Protein AF-A0A482V3V3-F1 (afdb_monomer_lite)

Radius of gyration: 24.08 Å; chains: 1; bounding box: 57×82×60 Å

Structure (mmCIF, N/CA/C/O backbone):
data_AF-A0A482V3V3-F1
#
_entry.id   AF-A0A482V3V3-F1
#
loop_
_atom_site.group_PDB
_atom_site.id
_atom_site.type_symbol
_atom_site.label_atom_id
_atom_site.label_alt_id
_atom_site.label_comp_id
_atom_site.label_asym_id
_atom_site.label_entity_id
_atom_site.label_seq_id
_atom_site.pdbx_PDB_ins_code
_atom_site.Cartn_x
_atom_site.Cartn_y
_atom_site.Cartn_z
_atom_site.occupancy
_atom_site.B_iso_or_equiv
_atom_site.auth_seq_id
_atom_site.auth_comp_id
_atom_site.auth_asym_id
_atom_site.auth_atom_id
_atom_site.pdbx_PDB_model_num
ATOM 1 N N . MET A 1 1 ? -13.419 -0.285 25.423 1.00 59.06 1 MET A N 1
ATOM 2 C CA . MET A 1 1 ? -11.981 -0.085 25.703 1.00 59.06 1 MET A CA 1
ATOM 3 C C . MET A 1 1 ? -11.821 0.701 26.992 1.00 59.06 1 MET A C 1
ATOM 5 O O . MET A 1 1 ? -12.698 1.507 27.290 1.00 59.06 1 MET A O 1
ATOM 9 N N . ARG A 1 2 ? -10.754 0.462 27.762 1.00 61.78 2 ARG A N 1
ATOM 10 C CA . ARG A 1 2 ? -10.435 1.245 28.965 1.00 61.78 2 ARG A CA 1
ATOM 11 C C . ARG A 1 2 ? -9.253 2.162 28.656 1.00 61.78 2 ARG A C 1
ATOM 13 O O . ARG A 1 2 ? -8.211 1.699 28.202 1.00 61.78 2 ARG A O 1
ATOM 20 N N . ALA A 1 3 ? -9.436 3.459 28.877 1.00 71.06 3 ALA A N 1
ATOM 21 C CA . ALA A 1 3 ? -8.360 4.437 28.812 1.00 71.06 3 ALA A CA 1
ATOM 22 C C . ALA A 1 3 ? -7.855 4.710 30.230 1.00 71.06 3 ALA A C 1
ATOM 24 O O . ALA A 1 3 ? -8.637 5.065 31.114 1.00 71.06 3 ALA A O 1
ATOM 25 N N . HIS A 1 4 ? -6.545 4.596 30.437 1.00 71.56 4 HIS A N 1
ATOM 26 C CA . HIS A 1 4 ? -5.891 5.078 31.649 1.00 71.56 4 HIS A CA 1
ATOM 27 C C . HIS A 1 4 ? -5.413 6.502 31.387 1.00 71.56 4 HIS A C 1
ATOM 29 O O . HIS A 1 4 ? -4.378 6.733 30.757 1.00 71.56 4 HIS A O 1
ATOM 35 N N . CYS A 1 5 ? -6.195 7.483 31.828 1.00 72.88 5 CYS A N 1
ATOM 36 C CA . CYS A 1 5 ? -5.807 8.885 31.731 1.00 72.88 5 CYS A CA 1
ATOM 37 C C . CYS A 1 5 ? -5.079 9.301 33.008 1.00 72.88 5 CYS A C 1
ATOM 39 O O . CYS A 1 5 ? -5.657 9.277 34.094 1.00 72.88 5 CYS A O 1
ATOM 41 N N . GLN A 1 6 ? -3.818 9.719 32.877 1.00 57.38 6 GLN A N 1
ATOM 42 C CA . GLN A 1 6 ? -3.130 10.370 33.990 1.00 57.38 6 GLN A CA 1
ATOM 43 C C . GLN A 1 6 ? -3.844 11.682 34.332 1.00 57.38 6 GLN A C 1
ATOM 45 O O . GLN A 1 6 ? -4.362 12.377 33.447 1.00 57.38 6 GLN A O 1
ATOM 50 N N . SER A 1 7 ? -3.874 12.023 35.622 1.00 49.62 7 SER A N 1
ATOM 51 C CA . SER A 1 7 ? -4.394 13.308 36.077 1.00 49.62 7 SER A CA 1
ATOM 52 C C . SER A 1 7 ? -3.683 14.450 35.334 1.00 49.62 7 SER A C 1
ATOM 54 O O . SER A 1 7 ? -2.482 14.362 35.050 1.00 49.62 7 SER A O 1
ATOM 56 N N . PRO A 1 8 ? -4.414 15.504 34.935 1.00 50.50 8 PRO A N 1
ATOM 57 C CA . PRO A 1 8 ? -3.837 16.576 34.142 1.00 50.50 8 PRO A CA 1
ATOM 58 C C . PRO A 1 8 ? -2.696 17.230 34.921 1.00 50.50 8 PRO A C 1
ATOM 60 O O . PRO A 1 8 ? -2.870 17.652 36.063 1.00 50.50 8 PRO A O 1
ATOM 63 N N . ARG A 1 9 ? -1.522 17.341 34.293 1.00 47.56 9 ARG A N 1
ATOM 64 C CA . ARG A 1 9 ? -0.454 18.203 34.803 1.00 47.56 9 ARG A CA 1
ATOM 65 C C . ARG A 1 9 ? -0.765 19.626 34.368 1.00 47.56 9 ARG A C 1
ATOM 67 O O . ARG A 1 9 ? -0.757 19.922 33.176 1.00 47.56 9 ARG A O 1
ATOM 74 N N . VAL A 1 10 ? -1.041 20.497 35.331 1.00 44.53 10 VAL A N 1
ATOM 75 C CA . VAL A 1 10 ? -1.227 21.926 35.075 1.00 44.53 10 VAL A CA 1
ATOM 76 C C . VAL A 1 10 ? 0.124 22.508 34.659 1.00 44.53 10 VAL A C 1
ATOM 78 O O . VAL A 1 10 ? 1.061 22.555 35.454 1.00 44.53 10 VAL A O 1
ATOM 81 N N . ARG A 1 11 ? 0.243 22.933 33.399 1.00 47.06 11 ARG A N 1
ATOM 82 C CA . ARG A 1 11 ? 1.352 23.777 32.939 1.00 47.06 11 ARG A CA 1
ATOM 83 C C . ARG A 1 11 ? 0.823 25.193 32.780 1.00 47.06 11 ARG A C 1
ATOM 85 O O . ARG A 1 11 ? 0.047 25.464 31.871 1.00 47.06 11 ARG A O 1
ATOM 92 N N . ILE A 1 12 ? 1.245 26.081 33.674 1.00 47.03 12 ILE A N 1
ATOM 93 C CA . ILE A 1 12 ? 1.004 27.517 33.539 1.00 47.03 12 ILE A CA 1
ATOM 94 C C . ILE A 1 12 ? 2.063 28.045 32.573 1.00 47.03 12 ILE A C 1
ATOM 96 O O . ILE A 1 12 ? 3.253 28.030 32.885 1.00 47.03 12 ILE A O 1
ATOM 100 N N . VAL A 1 13 ? 1.642 28.473 31.384 1.00 50.06 13 VAL A N 1
ATOM 101 C CA . VAL A 1 13 ? 2.520 29.163 30.435 1.00 50.06 13 VAL A CA 1
ATOM 102 C C . VAL A 1 13 ? 2.243 30.654 30.561 1.00 50.06 13 VAL A C 1
ATOM 104 O O . VAL A 1 13 ? 1.189 31.132 30.158 1.00 50.06 13 VAL A O 1
ATOM 107 N N . LEU A 1 14 ? 3.188 31.388 31.146 1.00 45.09 14 LEU A N 1
ATOM 108 C CA . LEU A 1 14 ? 3.144 32.846 31.198 1.00 45.09 14 LEU A CA 1
ATOM 109 C C . LEU A 1 14 ? 3.769 33.395 29.913 1.00 45.09 14 LEU A C 1
ATOM 111 O O . LEU A 1 14 ? 4.990 33.489 29.793 1.00 45.09 14 LEU A O 1
ATOM 115 N N . THR A 1 15 ? 2.949 33.743 28.926 1.00 49.41 15 THR A N 1
ATOM 116 C CA . THR A 1 15 ? 3.425 34.466 27.741 1.00 49.41 15 THR A CA 1
ATOM 117 C C . THR A 1 15 ? 3.510 35.955 28.043 1.00 49.41 15 THR A C 1
ATOM 119 O O . THR A 1 15 ? 2.498 36.621 28.250 1.00 49.41 15 THR A O 1
ATOM 122 N N . ARG A 1 16 ? 4.731 36.495 28.052 1.00 45.59 16 ARG A N 1
ATOM 123 C CA . ARG A 1 16 ? 4.976 37.935 28.176 1.00 45.59 16 ARG A CA 1
ATOM 124 C C . ARG A 1 16 ? 4.659 38.600 26.833 1.00 45.59 16 ARG A C 1
ATOM 126 O O . ARG A 1 16 ? 5.408 38.425 25.874 1.00 45.59 16 ARG A O 1
ATOM 133 N N . MET A 1 17 ? 3.558 39.348 26.750 1.00 46.31 17 MET A N 1
ATOM 134 C CA . MET A 1 17 ? 3.283 40.204 25.593 1.00 46.31 17 MET A CA 1
ATOM 135 C C . MET A 1 17 ? 4.379 41.273 25.497 1.00 46.31 17 MET A C 1
ATOM 137 O O . MET A 1 17 ? 4.560 42.080 26.408 1.00 46.31 17 MET A O 1
ATOM 141 N N . ARG A 1 18 ? 5.149 41.257 24.404 1.00 44.03 18 ARG A N 1
ATOM 142 C CA . ARG A 1 18 ? 6.083 42.336 24.060 1.00 44.03 18 ARG A CA 1
ATOM 143 C C . ARG A 1 18 ? 5.266 43.506 23.514 1.00 44.03 18 ARG A C 1
ATOM 145 O O . ARG A 1 18 ? 4.907 43.517 22.343 1.00 44.03 18 ARG A O 1
ATOM 152 N N . THR A 1 19 ? 4.976 44.478 24.367 1.00 44.41 19 THR A N 1
ATOM 153 C CA . THR A 1 19 ? 4.413 45.771 23.972 1.00 44.41 19 THR A CA 1
ATOM 154 C C . THR A 1 19 ? 5.524 46.655 23.411 1.00 44.41 19 THR A C 1
ATOM 156 O O . THR A 1 19 ? 6.450 47.018 24.138 1.00 44.41 19 THR A O 1
ATOM 159 N N . TRP A 1 20 ? 5.433 47.009 22.130 1.00 44.09 20 TRP A N 1
ATOM 160 C CA . TRP A 1 20 ? 6.127 48.171 21.585 1.00 44.09 20 TRP A CA 1
ATOM 161 C C . TRP A 1 20 ? 5.189 49.380 21.676 1.00 44.09 20 TRP A C 1
ATOM 163 O O . TRP A 1 20 ? 4.169 49.430 21.002 1.00 44.09 20 TRP A O 1
ATOM 173 N N . THR A 1 21 ? 5.617 50.341 22.497 1.00 46.47 21 THR A N 1
ATOM 174 C CA . THR A 1 21 ? 5.412 51.796 22.388 1.00 46.47 21 THR A CA 1
ATOM 175 C C . THR A 1 21 ? 4.016 52.441 22.524 1.00 46.47 21 THR A C 1
ATOM 177 O O . THR A 1 21 ? 3.169 52.339 21.649 1.00 46.47 21 THR A O 1
ATOM 180 N N . TRP A 1 22 ? 3.959 53.291 23.565 1.00 43.31 22 TRP A N 1
ATOM 181 C CA . TRP A 1 22 ? 3.226 54.556 23.750 1.00 43.31 22 TRP A CA 1
ATOM 182 C C . TRP A 1 22 ? 1.792 54.557 24.329 1.00 43.31 22 TRP A C 1
ATOM 184 O O . TRP A 1 22 ? 0.852 54.028 23.758 1.00 43.31 22 TRP A O 1
ATOM 194 N N . PHE A 1 23 ? 1.692 55.300 25.445 1.00 40.28 23 PHE A N 1
ATOM 195 C CA . PHE A 1 23 ? 0.530 55.904 26.116 1.00 40.28 23 PHE A CA 1
ATOM 196 C C . PHE A 1 23 ? -0.475 55.019 26.889 1.00 40.28 23 PHE A C 1
ATOM 198 O O . PHE A 1 23 ? -1.301 54.319 26.328 1.00 40.28 23 PHE A O 1
ATOM 205 N N . LEU A 1 24 ? -0.380 55.150 28.224 1.00 47.50 24 LEU A N 1
ATOM 206 C CA . LEU A 1 24 ? -1.446 55.353 29.222 1.00 47.50 24 LEU A CA 1
ATOM 207 C C . LEU A 1 24 ? -2.815 54.665 29.024 1.00 47.50 24 LEU A C 1
ATOM 209 O O . LEU A 1 24 ? -3.540 54.945 28.081 1.00 47.50 24 LEU A O 1
ATOM 213 N N . TYR A 1 25 ? -3.204 53.926 30.074 1.00 47.03 25 TYR A N 1
ATOM 214 C CA . TYR A 1 25 ? -4.500 53.277 30.326 1.00 47.03 25 TYR A CA 1
ATOM 215 C C . TYR A 1 25 ? -4.836 52.064 29.449 1.00 47.03 25 TYR A C 1
ATOM 217 O O . TYR A 1 25 ? -5.388 52.211 28.372 1.00 47.03 25 TYR A O 1
ATOM 225 N N . LEU A 1 26 ? -4.613 50.852 29.976 1.00 40.62 26 LEU A N 1
ATOM 226 C CA . LEU A 1 26 ? -5.642 49.804 30.100 1.00 40.62 26 LEU A CA 1
ATOM 227 C C . LEU A 1 26 ? -5.051 48.537 30.743 1.00 40.62 26 LEU A C 1
ATOM 229 O O . LEU A 1 26 ? -3.884 48.208 30.556 1.00 40.62 26 LEU A O 1
ATOM 233 N N . CYS A 1 27 ? -5.892 47.834 31.500 1.00 40.78 27 CYS A N 1
ATOM 234 C CA . CYS A 1 27 ? -5.649 46.549 32.150 1.00 40.78 27 CYS A CA 1
ATOM 235 C C . CYS A 1 27 ? -4.742 45.599 31.347 1.00 40.78 27 CYS A C 1
ATOM 237 O O . CYS A 1 27 ? -5.117 45.121 30.277 1.00 40.78 27 CYS A O 1
ATOM 239 N N . GLY A 1 28 ? -3.582 45.251 31.910 1.00 46.59 28 GLY A N 1
ATOM 240 C CA . GLY A 1 28 ? -2.790 44.123 31.433 1.00 46.59 28 GLY A CA 1
ATOM 241 C C . GLY A 1 28 ? -3.538 42.818 31.701 1.00 46.59 28 GLY A C 1
ATOM 242 O O . GLY A 1 28 ? -3.431 42.255 32.787 1.00 46.59 28 GLY A O 1
ATOM 243 N N . PHE A 1 29 ? -4.308 42.338 30.725 1.00 48.88 29 PHE A N 1
ATOM 244 C CA . PHE A 1 29 ? -4.890 41.000 30.768 1.00 48.88 29 PHE A CA 1
ATOM 245 C C . PHE A 1 29 ? -3.765 39.965 30.660 1.00 48.88 29 PHE A C 1
ATOM 247 O O . PHE A 1 29 ? -3.243 39.688 29.579 1.00 48.88 29 PHE A O 1
ATOM 254 N N . LEU A 1 30 ? -3.385 39.373 31.794 1.00 51.19 30 LEU A N 1
ATOM 255 C CA . LEU A 1 30 ? -2.651 38.113 31.808 1.00 51.19 30 LEU A CA 1
ATOM 256 C C . LEU A 1 30 ? -3.593 37.020 31.288 1.00 51.19 30 LEU A C 1
ATOM 258 O O . LEU A 1 30 ? -4.438 36.508 32.019 1.00 51.19 30 LEU A O 1
ATOM 262 N N . ALA A 1 31 ? -3.458 36.659 30.014 1.00 51.69 31 ALA A N 1
ATOM 263 C CA . ALA A 1 31 ? -4.107 35.470 29.484 1.00 51.69 31 ALA A CA 1
ATOM 264 C C . ALA A 1 31 ? -3.385 34.230 30.037 1.00 51.69 31 ALA A C 1
ATOM 266 O O . ALA A 1 31 ? -2.334 33.825 29.540 1.00 51.69 31 ALA A O 1
ATOM 267 N N . VAL A 1 32 ? -3.933 33.638 31.099 1.00 50.47 32 VAL A N 1
ATOM 268 C CA . VAL A 1 32 ? -3.503 32.323 31.584 1.00 50.47 32 VAL A CA 1
ATOM 269 C C . VAL A 1 32 ? -4.183 31.265 30.720 1.00 50.47 32 VAL A C 1
ATOM 271 O O . VAL A 1 32 ? -5.311 30.856 30.982 1.00 50.47 32 VAL A O 1
ATOM 274 N N . CYS A 1 33 ? -3.501 30.805 29.673 1.00 48.47 33 CYS A N 1
ATOM 275 C CA . CYS A 1 33 ? -3.938 29.624 28.935 1.00 48.47 33 CYS A CA 1
ATOM 276 C C . CYS A 1 33 ? -3.570 28.370 29.736 1.00 48.47 33 CYS A C 1
ATOM 278 O O . CYS A 1 33 ? -2.422 27.920 29.719 1.00 48.47 33 CYS A O 1
ATOM 280 N N . VAL A 1 34 ? -4.544 27.790 30.439 1.00 47.03 34 VAL A N 1
ATOM 281 C CA . VAL A 1 34 ? -4.393 26.460 31.039 1.00 47.03 34 VAL A CA 1
ATOM 282 C C . VAL A 1 34 ? -4.622 25.418 29.948 1.00 47.03 34 VAL A C 1
ATOM 284 O O . VAL A 1 34 ? -5.756 25.101 29.595 1.00 47.03 34 VAL A O 1
ATOM 287 N N . VAL A 1 35 ? -3.540 24.877 29.387 1.00 50.09 35 VAL A N 1
ATOM 288 C CA . VAL A 1 35 ? -3.631 23.754 28.445 1.00 50.09 35 VAL A CA 1
ATOM 289 C C . VAL A 1 35 ? -3.776 22.463 29.249 1.00 50.09 35 VAL A C 1
ATOM 291 O O . VAL A 1 35 ? -2.800 21.916 29.764 1.00 50.09 35 VAL A O 1
ATOM 294 N N . PHE A 1 36 ? -5.004 21.962 29.363 1.00 43.81 36 PHE A N 1
ATOM 295 C CA . PHE A 1 36 ? -5.273 20.641 29.925 1.00 43.81 36 PHE A CA 1
ATOM 296 C C . PHE A 1 36 ? -4.945 19.556 28.891 1.00 43.81 36 PHE A C 1
ATOM 298 O O . PHE A 1 36 ? -5.827 19.096 28.174 1.00 43.81 36 PHE A O 1
ATOM 305 N N . SER A 1 37 ? -3.691 19.098 28.809 1.00 54.94 37 SER A N 1
ATOM 306 C CA . SER A 1 37 ? -3.398 17.855 28.078 1.00 54.94 37 SER A CA 1
ATOM 307 C C . SER A 1 37 ? -3.478 16.670 29.045 1.00 54.94 37 SER A C 1
ATOM 309 O O . SER A 1 37 ? -2.488 16.316 29.695 1.00 54.94 37 SER A O 1
ATOM 311 N N . LYS A 1 38 ? -4.653 16.044 29.180 1.00 61.22 38 LYS A N 1
ATOM 312 C CA . LYS A 1 38 ? -4.711 14.697 29.765 1.00 61.22 38 LYS A CA 1
ATOM 313 C C . LYS A 1 38 ? -4.050 13.748 28.768 1.00 61.22 38 LYS A C 1
ATOM 315 O O . LYS A 1 38 ? -4.570 13.545 27.677 1.00 61.22 38 LYS A O 1
ATOM 320 N N . LYS A 1 39 ? -2.896 13.184 29.131 1.00 67.06 39 LYS A N 1
ATOM 321 C CA . LYS A 1 39 ? -2.317 12.073 28.374 1.00 67.06 39 LYS A CA 1
ATOM 322 C C . LYS A 1 39 ? -3.081 10.812 28.751 1.00 67.06 39 LYS A C 1
ATOM 324 O O . LYS A 1 39 ? -2.897 10.274 29.844 1.00 67.06 39 LYS A O 1
ATOM 329 N N . CYS A 1 40 ? -3.975 10.396 27.868 1.00 72.44 40 CYS A N 1
ATOM 330 C CA . CYS A 1 40 ? -4.637 9.107 27.958 1.00 72.44 40 CYS A CA 1
ATOM 331 C C . CYS A 1 40 ? -3.784 8.073 27.230 1.00 72.44 40 CYS A C 1
ATOM 333 O O . CYS A 1 40 ? -3.335 8.320 26.113 1.00 72.44 40 CYS A O 1
ATOM 335 N N . ARG A 1 41 ? -3.534 6.940 27.886 1.00 76.50 41 ARG A N 1
ATOM 336 C CA . ARG A 1 41 ? -2.998 5.746 27.233 1.00 76.50 41 ARG A CA 1
ATOM 337 C C . ARG A 1 41 ? -4.090 4.698 27.185 1.00 76.50 41 ARG A C 1
ATOM 339 O O . ARG A 1 41 ? -4.721 4.409 28.204 1.00 76.50 41 ARG A O 1
ATOM 346 N N . TRP A 1 42 ? -4.308 4.163 26.000 1.00 81.94 42 TRP A N 1
ATOM 347 C CA . TRP A 1 42 ? -5.251 3.086 25.773 1.00 81.94 42 TRP A CA 1
ATOM 348 C C . TRP A 1 42 ? -4.547 1.740 25.970 1.00 81.94 42 TRP A C 1
ATOM 350 O O . TRP A 1 42 ? -3.355 1.597 25.694 1.00 81.94 42 TRP A O 1
ATOM 360 N N . GLU A 1 43 ? -5.272 0.763 26.510 1.00 87.69 43 GLU A N 1
ATOM 361 C CA . GLU A 1 43 ? -4.784 -0.616 26.575 1.00 87.69 43 GLU A CA 1
ATOM 362 C C . GLU A 1 43 ? -4.621 -1.186 25.161 1.00 87.69 43 GLU A C 1
ATOM 364 O O . GLU A 1 43 ? -5.371 -0.829 24.249 1.00 87.69 43 GLU A O 1
ATOM 369 N N . ILE A 1 44 ? -3.639 -2.075 24.984 1.00 86.12 44 ILE A N 1
ATOM 370 C CA . ILE A 1 44 ? -3.386 -2.700 23.687 1.00 86.12 44 ILE A CA 1
ATOM 371 C C . ILE A 1 44 ? -4.619 -3.497 23.259 1.00 86.12 44 ILE A C 1
ATOM 373 O O . ILE A 1 44 ? -5.101 -4.375 23.977 1.00 86.12 44 ILE A O 1
ATOM 377 N N . GLN A 1 45 ? -5.105 -3.209 22.058 1.00 86.69 45 GLN A N 1
ATOM 378 C CA . GLN A 1 45 ? -6.239 -3.897 21.465 1.00 86.69 45 GLN A CA 1
ATOM 379 C C . GLN A 1 45 ? -5.763 -5.198 20.805 1.00 86.69 45 GLN A C 1
ATOM 381 O O . GLN A 1 45 ? -5.397 -5.228 19.630 1.00 86.69 45 GLN A O 1
ATOM 386 N N . GLU A 1 46 ? -5.740 -6.288 21.571 1.00 88.06 46 GLU A N 1
ATOM 387 C CA . GLU A 1 46 ? -5.230 -7.581 21.098 1.00 88.06 46 GLU A CA 1
ATOM 388 C C . GLU A 1 46 ? -5.974 -8.106 19.858 1.00 88.06 46 GLU A C 1
ATOM 390 O O . GLU A 1 46 ? -5.334 -8.594 18.925 1.00 88.06 46 GLU A O 1
ATOM 395 N N . ASP A 1 47 ? -7.295 -7.934 19.798 1.00 91.31 47 ASP A N 1
ATOM 396 C CA . ASP A 1 47 ? -8.138 -8.432 18.699 1.00 91.31 47 ASP A CA 1
ATOM 397 C C . ASP A 1 47 ? -8.388 -7.391 17.594 1.00 91.31 47 ASP A C 1
ATOM 399 O O . ASP A 1 47 ? -9.125 -7.645 16.636 1.00 91.31 47 ASP A O 1
ATOM 403 N N . ALA A 1 48 ? -7.794 -6.200 17.709 1.00 93.69 48 ALA A N 1
ATOM 404 C CA . ALA A 1 48 ? -7.871 -5.202 16.652 1.00 93.69 48 ALA A CA 1
ATOM 405 C C . ALA A 1 48 ? -6.930 -5.549 15.484 1.00 93.69 48 ALA A C 1
ATOM 407 O O . ALA A 1 48 ? -5.933 -6.260 15.662 1.00 93.69 48 ALA A O 1
ATOM 408 N N . PRO A 1 49 ? -7.215 -5.033 14.276 1.00 96.88 49 PRO A N 1
ATOM 409 C CA . PRO A 1 49 ? -6.293 -5.108 13.151 1.00 96.88 49 PRO A CA 1
ATOM 410 C C . PRO A 1 49 ? -4.919 -4.523 13.500 1.00 96.88 49 PRO A C 1
ATOM 412 O O . PRO A 1 49 ? -4.815 -3.412 14.018 1.00 96.88 49 PRO A O 1
ATOM 415 N N . GLU A 1 50 ? -3.857 -5.262 13.179 1.00 97.62 50 GLU A N 1
ATOM 416 C CA . GLU A 1 50 ? -2.484 -4.762 13.286 1.00 97.62 50 GLU A CA 1
ATOM 417 C C . GLU A 1 50 ? -2.258 -3.630 12.265 1.00 97.62 50 GLU A C 1
ATOM 419 O O . GLU A 1 50 ? -2.738 -3.698 11.125 1.00 97.62 50 GLU A O 1
ATOM 424 N N . VAL A 1 51 ? -1.501 -2.603 12.660 1.00 97.75 51 VAL A N 1
ATOM 425 C CA . VAL A 1 51 ? -1.186 -1.438 11.820 1.00 97.75 51 VAL A CA 1
ATOM 426 C C . VAL A 1 51 ? 0.216 -1.571 11.227 1.00 97.75 51 VAL A C 1
ATOM 428 O O . VAL A 1 51 ? 1.209 -1.593 11.948 1.00 97.75 51 VAL A O 1
ATOM 431 N N . TYR A 1 52 ? 0.323 -1.598 9.903 1.00 98.62 52 TYR A N 1
ATOM 432 C CA . TYR A 1 52 ? 1.588 -1.592 9.171 1.00 98.62 52 TYR A CA 1
ATOM 433 C C . TYR A 1 52 ? 1.789 -0.220 8.557 1.00 98.62 52 TYR A C 1
ATOM 435 O O . TYR A 1 52 ? 1.037 0.183 7.670 1.00 98.62 52 TYR A O 1
ATOM 443 N N . TRP A 1 53 ? 2.798 0.504 9.024 1.00 98.19 53 TRP A N 1
ATOM 444 C CA . TRP A 1 53 ? 3.002 1.885 8.609 1.00 98.19 53 TRP A CA 1
ATOM 445 C C . TRP A 1 53 ? 4.326 2.066 7.879 1.00 98.19 53 TRP A C 1
ATOM 447 O O . TRP A 1 53 ? 5.374 1.589 8.323 1.00 98.19 53 TRP A O 1
ATOM 457 N N . ILE A 1 54 ? 4.270 2.730 6.728 1.00 98.25 54 ILE A N 1
ATOM 458 C CA . ILE A 1 54 ? 5.399 2.860 5.810 1.00 98.25 54 ILE A CA 1
ATOM 459 C C . ILE A 1 54 ? 6.150 4.146 6.096 1.00 98.25 54 ILE A C 1
ATOM 461 O O . ILE A 1 54 ? 5.584 5.235 6.101 1.00 98.25 54 ILE A O 1
ATOM 465 N N . ASN A 1 55 ? 7.457 4.021 6.298 1.00 97.69 55 ASN A N 1
ATOM 466 C CA . ASN A 1 55 ? 8.312 5.144 6.642 1.00 97.69 55 ASN A CA 1
ATOM 467 C C . ASN A 1 55 ? 9.694 4.998 6.019 1.00 97.69 55 ASN A C 1
ATOM 469 O O . ASN A 1 55 ? 10.339 3.952 6.108 1.00 97.69 55 ASN A O 1
ATOM 473 N N . MET A 1 56 ? 10.179 6.092 5.438 1.00 95.81 56 MET A N 1
ATOM 474 C CA . MET A 1 56 ? 11.548 6.181 4.937 1.00 95.81 56 MET A CA 1
ATOM 475 C C . MET A 1 56 ? 12.528 6.268 6.111 1.00 95.81 56 MET A C 1
ATOM 477 O O . MET A 1 56 ? 12.287 7.025 7.048 1.00 95.81 56 MET A O 1
ATOM 481 N N . ASP A 1 57 ? 13.678 5.594 6.044 1.00 94.31 57 ASP A N 1
ATOM 482 C CA . ASP A 1 57 ? 14.679 5.605 7.134 1.00 94.31 57 ASP A CA 1
ATOM 483 C C . ASP A 1 57 ? 15.178 7.006 7.508 1.00 94.31 57 ASP A C 1
ATOM 485 O O . ASP A 1 57 ? 15.452 7.292 8.676 1.00 94.31 57 ASP A O 1
ATOM 489 N N . LYS A 1 58 ? 15.230 7.916 6.530 1.00 95.19 58 LYS A N 1
ATOM 490 C CA . LYS A 1 58 ? 15.592 9.320 6.764 1.00 95.19 58 LYS A CA 1
ATOM 491 C C . LYS A 1 58 ? 14.532 10.110 7.544 1.00 95.19 58 LYS A C 1
ATOM 493 O O . LYS A 1 58 ? 14.863 11.114 8.170 1.00 95.19 58 LYS A O 1
ATOM 498 N N . SER A 1 59 ? 13.273 9.671 7.548 1.00 95.94 59 SER A N 1
ATOM 499 C CA . SER A 1 59 ? 12.137 10.380 8.154 1.00 95.94 59 SER A CA 1
ATOM 500 C C . SER A 1 59 ? 12.000 10.067 9.652 1.00 95.94 59 SER A C 1
ATOM 502 O O . SER A 1 59 ? 10.955 9.603 10.114 1.00 95.94 59 SER A O 1
ATOM 504 N N . ARG A 1 60 ? 13.068 10.318 10.424 1.00 96.75 60 ARG A N 1
ATOM 505 C CA . ARG A 1 60 ? 13.173 9.946 11.852 1.00 96.75 60 ARG A CA 1
ATOM 506 C C . ARG A 1 60 ? 12.117 10.609 12.739 1.00 96.75 60 ARG A C 1
ATOM 508 O O . ARG A 1 60 ? 11.566 9.950 13.613 1.00 96.75 60 ARG A O 1
ATOM 515 N N . GLN A 1 61 ? 11.814 11.887 12.499 1.00 96.31 61 GLN A N 1
ATOM 516 C CA . GLN A 1 61 ? 10.814 12.619 13.282 1.00 96.31 61 GLN A CA 1
ATOM 517 C C . GLN A 1 61 ? 9.405 12.058 13.063 1.00 96.31 61 GLN A C 1
ATOM 519 O O . GLN A 1 61 ? 8.719 11.763 14.035 1.00 96.31 61 GLN A O 1
ATOM 524 N N . ARG A 1 62 ? 9.006 11.832 11.802 1.00 96.31 62 ARG A N 1
ATOM 525 C CA . ARG A 1 62 ? 7.704 11.224 11.473 1.00 96.31 62 ARG A CA 1
ATOM 526 C C . ARG A 1 62 ? 7.567 9.829 12.073 1.00 96.31 62 ARG A C 1
ATOM 528 O O . ARG A 1 62 ? 6.524 9.502 12.621 1.00 96.31 62 ARG A O 1
ATOM 535 N N . ARG A 1 63 ? 8.655 9.051 12.067 1.00 96.62 63 ARG A N 1
ATOM 536 C CA . ARG A 1 63 ? 8.719 7.767 12.773 1.00 96.62 63 ARG A CA 1
ATOM 537 C C . ARG A 1 63 ? 8.398 7.908 14.260 1.00 96.62 63 ARG A C 1
ATOM 539 O O . ARG A 1 63 ? 7.502 7.229 14.738 1.00 96.62 63 ARG A O 1
ATOM 546 N N . ALA A 1 64 ? 9.087 8.801 14.970 1.00 96.50 64 ALA A N 1
ATOM 547 C CA . ALA A 1 64 ? 8.848 9.006 16.398 1.00 96.50 64 ALA A CA 1
ATOM 548 C C . ALA A 1 64 ? 7.412 9.477 16.690 1.00 96.50 64 ALA A C 1
ATOM 550 O O . ALA A 1 64 ? 6.807 9.048 17.674 1.00 96.50 64 ALA A O 1
ATOM 551 N N . SER A 1 65 ? 6.853 10.329 15.825 1.00 95.31 65 SER A N 1
ATOM 552 C CA . SER A 1 65 ? 5.459 10.770 15.915 1.00 95.31 65 SER A CA 1
ATOM 553 C C . SER A 1 65 ? 4.475 9.615 15.721 1.00 95.31 65 SER A C 1
ATOM 555 O O . SER A 1 65 ? 3.565 9.477 16.533 1.00 95.31 65 SER A O 1
ATOM 557 N N . MET A 1 66 ? 4.678 8.764 14.711 1.00 95.94 66 MET A N 1
ATOM 558 C CA . MET A 1 66 ? 3.800 7.622 14.438 1.00 95.94 66 MET A CA 1
ATOM 559 C C . MET A 1 66 ? 3.876 6.559 15.537 1.00 95.94 66 MET A C 1
ATOM 561 O O . MET A 1 66 ? 2.843 6.081 16.001 1.00 95.94 66 MET A O 1
ATOM 565 N N . ASP A 1 67 ? 5.089 6.250 16.010 1.00 95.62 67 ASP A N 1
ATOM 566 C CA . ASP A 1 67 ? 5.300 5.359 17.154 1.00 95.62 67 ASP A CA 1
ATOM 567 C C . ASP A 1 67 ? 4.570 5.900 18.394 1.00 95.62 67 ASP A C 1
ATOM 569 O O . ASP A 1 67 ? 3.890 5.155 19.092 1.00 95.62 67 ASP A O 1
ATOM 573 N N . THR A 1 68 ? 4.660 7.205 18.668 1.00 93.94 68 THR A N 1
ATOM 574 C CA . THR A 1 68 ? 3.955 7.813 19.810 1.00 93.94 68 THR A CA 1
ATOM 575 C C . THR A 1 68 ? 2.440 7.706 19.646 1.00 93.94 68 THR A C 1
ATOM 577 O O . THR A 1 68 ? 1.770 7.241 20.563 1.00 93.94 68 THR A O 1
ATOM 580 N N . LEU A 1 69 ? 1.912 8.081 18.478 1.00 92.56 69 LEU A N 1
ATOM 581 C CA . LEU A 1 69 ? 0.480 8.068 18.181 1.00 92.56 69 LEU A CA 1
ATOM 582 C C . LEU A 1 69 ? -0.139 6.679 18.369 1.00 92.56 69 LEU A C 1
ATOM 584 O O . LEU A 1 69 ? -1.129 6.527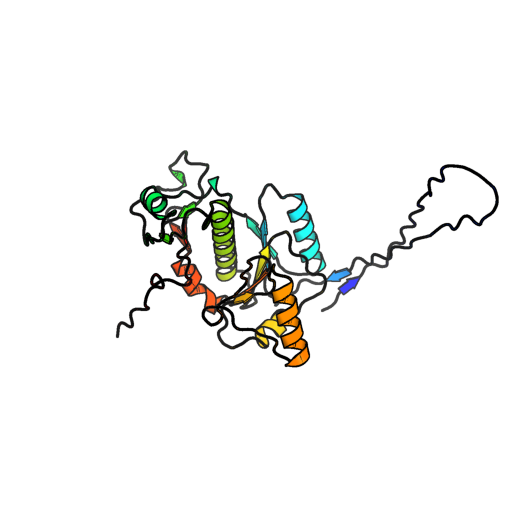 19.083 1.00 92.56 69 LEU A O 1
ATOM 588 N N . LEU A 1 70 ? 0.438 5.662 17.728 1.00 93.25 70 LEU A N 1
ATOM 589 C CA . LEU A 1 70 ? -0.133 4.316 17.727 1.00 93.25 70 LEU A CA 1
ATOM 590 C C . LEU A 1 70 ? -0.010 3.638 19.097 1.00 93.25 70 LEU A C 1
ATOM 592 O O . LEU A 1 70 ? -0.939 2.941 19.507 1.00 93.25 70 LEU A O 1
ATOM 596 N N . ASN A 1 71 ? 1.077 3.896 19.835 1.00 92.31 71 ASN A N 1
ATOM 597 C CA . ASN A 1 71 ? 1.211 3.447 21.223 1.00 92.31 71 ASN A CA 1
ATOM 598 C C . ASN A 1 71 ? 0.229 4.155 22.160 1.00 92.31 71 ASN A C 1
ATOM 600 O O . ASN A 1 71 ? -0.278 3.534 23.091 1.00 92.31 71 ASN A O 1
ATOM 604 N N . GLU A 1 72 ? -0.040 5.446 21.945 1.00 89.69 72 GLU A N 1
ATOM 605 C CA . GLU A 1 72 ? -1.020 6.177 22.748 1.00 89.69 72 GLU A CA 1
ATOM 606 C C . GLU A 1 72 ? -2.427 5.607 22.534 1.00 89.69 72 GLU A C 1
ATOM 608 O O . GLU A 1 72 ? -3.093 5.354 23.535 1.00 89.69 72 GLU A O 1
ATOM 613 N N . ILE A 1 73 ? -2.830 5.319 21.286 1.00 89.25 73 ILE A N 1
ATOM 614 C CA . ILE A 1 73 ? -4.146 4.740 20.923 1.00 89.25 73 ILE A CA 1
ATOM 615 C C . ILE A 1 73 ? -4.242 3.223 21.210 1.00 89.25 73 ILE A C 1
ATOM 617 O O . ILE A 1 73 ? -5.334 2.656 21.236 1.00 89.25 73 ILE A O 1
ATOM 621 N N . GLY A 1 74 ? -3.124 2.552 21.500 1.00 91.38 74 GLY A N 1
ATOM 622 C CA . GLY A 1 74 ? -3.118 1.136 21.883 1.00 91.38 74 GLY A CA 1
ATOM 623 C C . GLY A 1 74 ? -3.240 0.170 20.699 1.00 91.38 74 GLY A C 1
ATOM 624 O O . GLY A 1 74 ? -3.734 -0.947 20.858 1.00 91.38 74 GLY A O 1
ATOM 625 N N . PHE A 1 75 ? -2.788 0.561 19.505 1.00 92.50 75 PHE A N 1
ATOM 626 C CA . PHE A 1 75 ? -2.714 -0.356 18.366 1.00 92.50 75 PHE A CA 1
ATOM 627 C C . PHE A 1 75 ? -1.396 -1.129 18.361 1.00 92.50 75 PHE A C 1
ATOM 629 O O . PHE A 1 75 ? -0.320 -0.548 18.491 1.00 92.50 75 PHE A O 1
ATOM 636 N N . ARG A 1 76 ? -1.458 -2.443 18.113 1.00 95.81 76 ARG A N 1
ATOM 637 C CA . ARG A 1 76 ? -0.260 -3.207 17.737 1.00 95.81 76 ARG A CA 1
ATOM 638 C C . ARG A 1 76 ? 0.188 -2.752 16.357 1.00 95.81 76 ARG A C 1
ATOM 640 O O . ARG A 1 76 ? -0.606 -2.772 15.415 1.00 95.81 76 ARG A O 1
ATOM 647 N N . HIS A 1 77 ? 1.446 -2.342 16.235 1.00 96.88 77 HIS A N 1
ATOM 648 C CA . HIS A 1 77 ? 1.924 -1.743 15.001 1.00 96.88 77 HIS A CA 1
ATOM 649 C C . HIS A 1 77 ? 3.339 -2.159 14.614 1.00 96.88 77 HIS A C 1
ATOM 651 O O . HIS A 1 77 ? 4.207 -2.388 15.455 1.00 96.88 77 HIS A O 1
ATOM 657 N N . PHE A 1 78 ? 3.588 -2.178 13.308 1.00 97.94 78 PHE A N 1
ATOM 658 C CA . PHE A 1 78 ? 4.858 -2.559 12.714 1.00 97.94 78 PHE A CA 1
ATOM 659 C C . PHE A 1 78 ? 5.286 -1.514 11.697 1.00 97.94 78 PHE A C 1
ATOM 661 O O . PHE A 1 78 ? 4.562 -1.189 10.755 1.00 97.94 78 PHE A O 1
ATOM 668 N N . ARG A 1 79 ? 6.506 -1.013 11.872 1.00 97.94 79 ARG A N 1
ATOM 669 C CA . ARG A 1 79 ? 7.136 -0.165 10.869 1.00 97.94 79 ARG A CA 1
ATOM 670 C C . ARG A 1 79 ? 7.535 -1.017 9.672 1.00 97.94 79 ARG A C 1
ATOM 672 O O . ARG A 1 79 ? 8.299 -1.972 9.811 1.00 97.94 79 ARG A O 1
ATOM 679 N N . VAL A 1 80 ? 7.100 -0.602 8.493 1.00 97.94 80 VAL A N 1
ATOM 680 C CA . VAL A 1 80 ? 7.566 -1.121 7.211 1.00 97.94 80 VAL A CA 1
ATOM 681 C C . VAL A 1 80 ? 8.517 -0.097 6.610 1.00 97.94 80 VAL A C 1
ATOM 683 O O . VAL A 1 80 ? 8.204 1.088 6.485 1.00 97.94 80 VAL A O 1
ATOM 686 N N . ARG A 1 81 ? 9.723 -0.544 6.267 1.00 96.56 81 ARG A N 1
ATOM 687 C CA . ARG A 1 81 ? 10.726 0.319 5.645 1.00 96.56 81 ARG A CA 1
ATOM 688 C C . ARG A 1 81 ? 10.275 0.680 4.232 1.00 96.56 81 ARG A C 1
ATOM 690 O O . ARG A 1 81 ? 10.061 -0.212 3.416 1.00 96.56 81 ARG A O 1
ATOM 697 N N . GLY A 1 82 ? 10.150 1.973 3.952 1.00 95.75 82 GLY A N 1
ATOM 698 C CA . GLY A 1 82 ? 9.885 2.452 2.600 1.00 95.75 82 GLY A CA 1
ATOM 699 C C . GLY A 1 82 ? 11.116 2.290 1.709 1.00 95.75 82 GLY A C 1
ATOM 700 O O . GLY A 1 82 ? 12.212 2.699 2.096 1.00 95.75 82 GLY A O 1
ATOM 701 N N . LEU A 1 83 ? 10.932 1.709 0.525 1.00 94.81 83 LEU A N 1
ATOM 702 C CA . LEU A 1 83 ? 11.973 1.571 -0.487 1.00 94.81 83 LEU A CA 1
ATOM 703 C C . LEU A 1 83 ? 12.218 2.904 -1.189 1.00 94.81 83 LEU A C 1
ATOM 705 O O . LEU A 1 83 ? 11.294 3.577 -1.656 1.00 94.81 83 LEU A O 1
ATOM 709 N N . THR A 1 84 ? 13.487 3.280 -1.308 1.00 93.44 84 THR A N 1
ATOM 710 C CA . THR A 1 84 ? 13.885 4.357 -2.210 1.00 93.44 84 THR A CA 1
ATOM 711 C C . THR A 1 84 ? 13.999 3.827 -3.642 1.00 93.44 84 THR A C 1
ATOM 713 O O . THR A 1 84 ? 14.268 2.644 -3.851 1.00 93.44 84 THR A O 1
ATOM 716 N N . PRO A 1 85 ? 13.866 4.691 -4.663 1.00 90.81 85 PRO A N 1
ATOM 717 C CA . PRO A 1 85 ? 14.001 4.250 -6.049 1.00 90.81 85 PRO A CA 1
ATOM 718 C C . PRO A 1 85 ? 15.369 3.642 -6.388 1.00 90.81 85 PRO A C 1
ATOM 720 O O . PRO A 1 85 ? 15.461 2.856 -7.318 1.00 90.81 85 PRO A O 1
ATOM 723 N N . ARG A 1 86 ? 16.421 3.989 -5.634 1.00 91.75 86 ARG A N 1
ATOM 724 C CA . ARG A 1 86 ? 17.780 3.455 -5.828 1.00 91.75 86 ARG A CA 1
ATOM 725 C C . ARG A 1 86 ? 17.929 2.006 -5.371 1.00 91.75 86 ARG A C 1
ATOM 727 O O . ARG A 1 86 ? 18.909 1.370 -5.705 1.00 91.75 86 ARG A O 1
ATOM 734 N N . GLU A 1 87 ? 16.963 1.492 -4.620 1.00 93.19 87 GLU A N 1
ATOM 735 C CA . GLU A 1 87 ? 16.994 0.130 -4.078 1.00 93.19 87 GLU A CA 1
ATOM 736 C C . GLU A 1 87 ? 16.197 -0.861 -4.931 1.00 93.19 87 GLU A C 1
ATOM 738 O O . GLU A 1 87 ? 16.113 -2.051 -4.601 1.00 93.19 87 GLU A O 1
ATOM 743 N N . ILE A 1 88 ? 15.597 -0.361 -6.015 1.00 94.31 88 ILE A N 1
ATOM 744 C CA . ILE A 1 88 ? 14.790 -1.118 -6.963 1.00 94.31 88 ILE A CA 1
ATOM 745 C C . ILE A 1 88 ? 15.557 -1.173 -8.276 1.00 94.31 88 ILE A C 1
ATOM 747 O O . ILE A 1 88 ? 15.633 -0.185 -9.004 1.00 94.31 88 ILE A O 1
ATOM 751 N N . TYR A 1 89 ? 16.105 -2.341 -8.583 1.00 95.00 89 TYR A N 1
ATOM 752 C CA . TYR A 1 89 ? 16.712 -2.588 -9.877 1.00 95.00 89 TYR A CA 1
ATOM 753 C C . TYR A 1 89 ? 15.618 -2.743 -10.942 1.00 95.00 89 TYR A C 1
ATOM 755 O O . TYR A 1 89 ? 14.606 -3.426 -10.740 1.00 95.00 89 TYR A O 1
ATOM 763 N N . ILE A 1 90 ? 15.798 -2.082 -12.080 1.00 94.00 90 ILE A N 1
ATOM 764 C CA . ILE A 1 90 ? 14.890 -2.173 -13.221 1.00 94.00 90 ILE A CA 1
ATOM 765 C C . ILE A 1 90 ? 15.710 -2.768 -14.362 1.00 94.00 90 ILE A C 1
ATOM 767 O O . ILE A 1 90 ? 16.585 -2.079 -14.873 1.00 94.00 90 ILE A O 1
ATOM 771 N N . PRO A 1 91 ? 15.472 -4.041 -14.722 1.00 95.69 91 PRO A N 1
ATOM 772 C CA . PRO A 1 91 ? 16.174 -4.684 -15.823 1.00 95.69 91 PRO A CA 1
ATOM 773 C C . PRO A 1 91 ? 16.019 -3.926 -17.145 1.00 95.69 91 PRO A C 1
ATOM 775 O O . PRO A 1 91 ? 14.958 -3.357 -17.410 1.00 95.69 91 PRO A O 1
ATOM 778 N N . ASP A 1 92 ? 17.034 -3.990 -18.004 1.00 95.69 92 ASP A N 1
ATOM 779 C CA . ASP A 1 92 ? 17.084 -3.242 -19.269 1.00 95.69 92 ASP A CA 1
ATOM 780 C C . ASP A 1 92 ? 15.860 -3.505 -20.165 1.00 95.69 92 ASP A C 1
ATOM 782 O O . ASP A 1 92 ? 15.298 -2.590 -20.770 1.00 95.69 92 ASP A O 1
ATOM 786 N N . ASP A 1 93 ? 15.388 -4.753 -20.224 1.00 94.88 93 ASP A N 1
ATOM 787 C CA . ASP A 1 93 ? 14.226 -5.134 -21.031 1.00 94.88 93 ASP A CA 1
ATOM 788 C C . ASP A 1 93 ? 12.894 -4.601 -20.463 1.00 94.88 93 ASP A C 1
ATOM 790 O O . ASP A 1 93 ? 11.934 -4.368 -21.206 1.00 94.88 93 ASP A O 1
ATOM 794 N N . ILE A 1 94 ? 12.834 -4.354 -19.153 1.00 94.44 94 ILE A N 1
ATOM 795 C CA . ILE A 1 94 ? 11.735 -3.645 -18.493 1.00 94.44 94 ILE A CA 1
ATOM 796 C C . ILE A 1 94 ? 11.863 -2.142 -18.759 1.00 94.44 94 ILE A C 1
ATOM 798 O O . ILE A 1 94 ? 10.876 -1.500 -19.129 1.00 94.44 94 ILE A O 1
ATOM 802 N N . GLU A 1 95 ? 13.064 -1.580 -18.621 1.00 93.31 95 GLU A N 1
ATOM 803 C CA . GLU A 1 95 ? 13.335 -0.152 -18.810 1.00 93.31 95 GLU A CA 1
ATOM 804 C C . GLU A 1 95 ? 12.943 0.332 -20.214 1.00 93.31 95 GLU A C 1
ATOM 806 O O . GLU A 1 95 ? 12.284 1.369 -20.349 1.00 93.31 95 GLU A O 1
ATOM 811 N N . GLN A 1 96 ? 13.227 -0.471 -21.245 1.00 92.06 96 GLN A N 1
ATOM 812 C CA . GLN A 1 96 ? 12.847 -0.195 -22.637 1.00 92.06 96 GLN A CA 1
ATOM 813 C C . GLN A 1 96 ? 11.333 -0.005 -22.829 1.00 92.06 96 GLN A C 1
ATOM 815 O O . GLN A 1 96 ? 10.903 0.780 -23.677 1.00 92.06 96 GLN A O 1
ATOM 820 N N . THR A 1 97 ? 10.504 -0.690 -22.034 1.00 89.62 97 THR A N 1
ATOM 821 C CA . THR A 1 97 ? 9.035 -0.625 -22.154 1.00 89.62 97 THR A CA 1
ATOM 822 C C . THR A 1 97 ? 8.388 0.321 -21.146 1.00 89.62 97 THR A C 1
ATOM 824 O O . THR A 1 97 ? 7.322 0.875 -21.424 1.00 89.62 97 THR A O 1
ATOM 827 N N . TRP A 1 98 ? 9.043 0.591 -20.015 1.00 88.44 98 TRP A N 1
ATOM 828 C CA . TRP A 1 98 ? 8.521 1.388 -18.902 1.00 88.44 98 TRP A CA 1
ATOM 829 C C . TRP A 1 98 ? 7.930 2.736 -19.338 1.00 88.44 98 TRP A C 1
ATOM 831 O O . TRP A 1 98 ? 6.823 3.112 -18.938 1.00 88.44 98 TRP A O 1
ATOM 841 N N . ARG A 1 99 ? 8.641 3.487 -20.181 1.00 87.06 99 ARG A N 1
ATOM 842 C CA . ARG A 1 99 ? 8.210 4.836 -20.598 1.00 87.06 99 ARG A CA 1
ATOM 843 C C . ARG A 1 99 ? 7.252 4.842 -21.789 1.00 87.06 99 ARG A C 1
ATOM 845 O O . ARG A 1 99 ? 6.886 5.919 -22.265 1.00 87.06 99 ARG A O 1
ATOM 852 N N . THR A 1 100 ? 6.829 3.666 -22.239 1.00 86.50 100 THR A N 1
ATOM 853 C CA . THR A 1 100 ? 5.884 3.467 -23.343 1.00 86.50 100 THR A CA 1
ATOM 854 C C . THR A 1 100 ? 4.485 3.124 -22.806 1.00 86.50 100 THR A C 1
ATOM 856 O O . THR A 1 100 ? 4.227 3.292 -21.614 1.00 86.50 100 THR A O 1
ATOM 859 N N . ALA A 1 101 ? 3.565 2.695 -23.674 1.00 83.06 101 ALA A N 1
ATOM 860 C CA . ALA A 1 101 ? 2.268 2.125 -23.287 1.00 83.06 101 ALA A CA 1
ATOM 861 C C . ALA A 1 101 ? 2.281 0.580 -23.261 1.00 83.06 101 ALA A C 1
ATOM 863 O O . ALA A 1 101 ? 1.241 -0.044 -23.062 1.00 83.06 101 ALA A O 1
ATOM 864 N N . TRP A 1 102 ? 3.443 -0.036 -23.494 1.00 85.00 102 TRP A N 1
ATOM 865 C CA . TRP A 1 102 ? 3.600 -1.485 -23.554 1.00 85.00 102 TRP A CA 1
ATOM 866 C C . TRP A 1 102 ? 3.846 -2.089 -22.177 1.00 85.00 102 TRP A C 1
ATOM 868 O O . TRP A 1 102 ? 4.413 -1.455 -21.286 1.00 85.00 102 TRP A O 1
ATOM 878 N N . CYS A 1 103 ? 3.439 -3.346 -22.023 1.00 86.88 103 CYS A N 1
ATOM 879 C CA . CYS A 1 103 ? 3.698 -4.133 -20.829 1.00 86.88 103 CYS A CA 1
ATOM 880 C C . CYS A 1 103 ? 4.759 -5.187 -21.100 1.00 86.88 103 CYS A C 1
ATOM 882 O O . CYS A 1 103 ? 4.646 -5.964 -22.048 1.00 86.88 103 CYS A O 1
ATOM 884 N N . LYS A 1 104 ? 5.738 -5.274 -20.204 1.00 91.81 104 LYS A N 1
ATOM 885 C CA . LYS A 1 104 ? 6.656 -6.403 -20.125 1.00 91.81 104 LYS A CA 1
ATOM 886 C C . LYS A 1 104 ? 6.243 -7.246 -18.926 1.00 91.81 104 LYS A C 1
ATOM 888 O O . LYS A 1 104 ? 6.335 -6.801 -17.785 1.00 91.81 104 LYS A O 1
ATOM 893 N N . MET A 1 105 ? 5.712 -8.437 -19.201 1.00 90.75 105 MET A N 1
ATOM 894 C CA . MET A 1 105 ? 5.070 -9.283 -18.185 1.00 90.75 105 MET A CA 1
ATOM 895 C C . MET A 1 105 ? 6.043 -10.162 -17.403 1.00 90.75 105 MET A C 1
ATOM 897 O O . MET A 1 105 ? 5.695 -10.601 -16.313 1.00 90.75 105 MET A O 1
ATOM 901 N N . ASN A 1 106 ? 7.233 -10.407 -17.951 1.00 93.12 106 ASN A N 1
ATOM 902 C CA . ASN A 1 106 ? 8.365 -11.030 -17.274 1.00 93.12 106 ASN A CA 1
ATOM 903 C C . ASN A 1 106 ? 9.659 -10.510 -17.918 1.00 93.12 106 ASN A C 1
ATOM 905 O O . ASN A 1 106 ? 9.731 -10.402 -19.147 1.00 93.12 106 ASN A O 1
ATOM 909 N N . THR A 1 107 ? 10.654 -10.197 -17.096 1.00 95.44 107 THR A N 1
ATOM 910 C CA . THR A 1 107 ? 12.027 -9.916 -17.522 1.00 95.44 107 THR A CA 1
ATOM 911 C C . THR A 1 107 ? 12.756 -11.213 -17.876 1.00 95.44 107 THR A C 1
ATOM 913 O O . THR A 1 107 ? 12.411 -12.276 -17.358 1.00 95.44 107 THR A O 1
ATOM 916 N N . THR A 1 108 ? 13.752 -11.135 -18.756 1.00 94.81 108 THR A N 1
ATOM 917 C CA . THR A 1 108 ? 14.722 -12.222 -18.975 1.00 94.81 108 THR A CA 1
ATOM 918 C C . THR A 1 108 ? 15.900 -12.174 -18.000 1.00 94.81 108 THR A C 1
ATOM 920 O O . THR A 1 108 ? 16.724 -13.083 -18.000 1.00 94.81 108 THR A O 1
ATOM 923 N N . TRP A 1 109 ? 16.019 -11.107 -17.209 1.00 94.94 109 TRP A N 1
ATOM 924 C CA . TRP A 1 109 ? 17.067 -10.960 -16.208 1.00 94.94 109 TRP A CA 1
ATOM 925 C C . TRP A 1 109 ? 16.729 -11.751 -14.946 1.00 94.94 109 TRP A C 1
ATOM 927 O O . TRP A 1 109 ? 15.639 -11.618 -14.391 1.00 94.94 109 TRP A O 1
ATOM 937 N N . GLU A 1 110 ? 17.692 -12.520 -14.452 1.00 93.00 110 GLU A N 1
ATOM 938 C CA . GLU A 1 110 ? 17.561 -13.259 -13.201 1.00 93.00 110 GLU A CA 1
ATOM 939 C C . GLU A 1 110 ? 18.481 -12.657 -12.136 1.00 93.00 110 GLU A C 1
ATOM 941 O O . GLU A 1 110 ? 19.670 -12.446 -12.403 1.00 93.00 110 GLU A O 1
ATOM 946 N N . PRO A 1 111 ? 17.974 -12.386 -10.917 1.00 91.12 111 PRO A N 1
ATOM 947 C CA . PRO A 1 111 ? 18.815 -11.887 -9.851 1.00 91.12 111 PRO A CA 1
ATOM 948 C C . PRO A 1 111 ? 19.793 -12.982 -9.413 1.00 91.12 111 PRO A C 1
ATOM 950 O O . PRO A 1 111 ? 19.375 -14.108 -9.118 1.00 91.12 111 PRO A O 1
ATOM 953 N N . PRO A 1 112 ? 21.086 -12.669 -9.279 1.00 88.75 112 PRO A N 1
ATOM 954 C CA . PRO A 1 112 ? 22.018 -13.567 -8.612 1.00 88.75 112 PRO A CA 1
ATOM 955 C C . PRO A 1 112 ? 21.677 -13.680 -7.121 1.00 88.75 112 PRO A C 1
ATOM 957 O O . PRO A 1 112 ? 20.863 -12.924 -6.583 1.00 88.75 112 PRO A O 1
ATOM 960 N N . LEU A 1 113 ? 22.309 -14.626 -6.427 1.00 85.81 113 LEU A N 1
ATOM 961 C CA . LEU A 1 113 ? 22.128 -14.780 -4.987 1.00 85.81 113 LEU A CA 1
ATOM 962 C C . LEU A 1 113 ? 22.515 -13.481 -4.261 1.00 85.81 113 LEU A C 1
ATOM 964 O O . LEU A 1 113 ? 23.604 -12.952 -4.464 1.00 85.81 113 LEU A O 1
ATOM 968 N N . HIS A 1 114 ? 21.631 -12.953 -3.409 1.00 79.31 114 HIS A N 1
ATOM 969 C CA . HIS A 1 114 ? 21.852 -11.653 -2.750 1.00 79.31 114 HIS A CA 1
ATOM 970 C C . HIS A 1 114 ? 23.158 -11.616 -1.935 1.00 79.31 114 HIS A C 1
ATOM 972 O O . HIS A 1 114 ? 23.842 -10.600 -1.902 1.00 79.31 114 HIS A O 1
ATOM 978 N N . SER A 1 115 ? 23.567 -12.753 -1.362 1.00 72.38 115 SER A N 1
ATOM 979 C CA . SER A 1 115 ? 24.812 -12.882 -0.597 1.00 72.38 115 SER A CA 1
ATOM 980 C C . SER A 1 115 ? 26.090 -12.939 -1.442 1.00 72.38 115 SER A C 1
ATOM 982 O O . SER A 1 115 ? 27.175 -12.857 -0.874 1.00 72.38 115 SER A O 1
ATOM 984 N N . SER A 1 116 ? 26.001 -13.128 -2.764 1.00 64.25 116 SER A N 1
ATOM 985 C CA . SER A 1 116 ? 27.170 -13.348 -3.630 1.00 64.25 116 SER A CA 1
ATOM 986 C C . SER A 1 116 ? 27.647 -12.093 -4.363 1.00 64.25 116 SER A C 1
ATOM 988 O O . SER A 1 116 ? 28.533 -12.194 -5.209 1.00 64.25 116 SER A O 1
ATOM 990 N N . LEU A 1 117 ? 27.071 -10.919 -4.088 1.00 58.16 117 LEU A N 1
ATOM 991 C CA . LEU A 1 117 ? 27.397 -9.691 -4.808 1.00 58.16 117 LEU A CA 1
ATOM 992 C C . LEU A 1 117 ? 27.800 -8.523 -3.912 1.00 58.16 117 LEU A C 1
ATOM 994 O O . LEU A 1 117 ? 27.219 -8.276 -2.862 1.00 58.16 117 LEU A O 1
ATOM 998 N N . ASN A 1 118 ? 28.690 -7.699 -4.467 1.00 59.88 118 ASN A N 1
ATOM 999 C CA . ASN A 1 118 ? 28.973 -6.330 -4.034 1.00 59.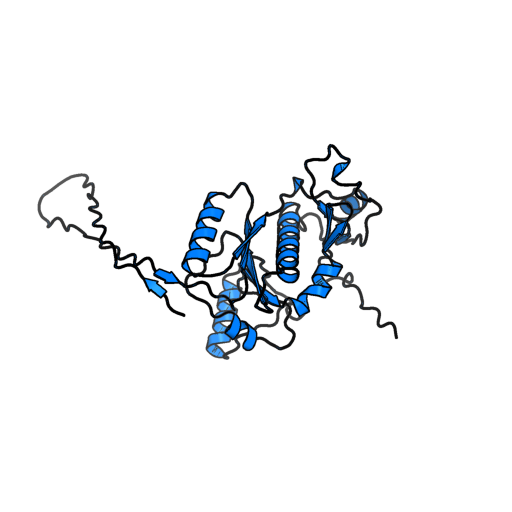88 118 ASN A CA 1
ATOM 1000 C C . ASN A 1 118 ? 27.909 -5.317 -4.534 1.00 59.88 118 ASN A C 1
ATOM 1002 O O . ASN A 1 118 ? 28.144 -4.113 -4.525 1.00 59.88 118 ASN A O 1
ATOM 1006 N N . MET A 1 119 ? 26.737 -5.783 -4.996 1.00 57.03 119 MET A N 1
ATOM 1007 C CA . MET A 1 119 ? 25.577 -4.946 -5.357 1.00 57.03 119 MET A CA 1
ATOM 1008 C C . MET A 1 119 ? 24.773 -4.607 -4.098 1.00 57.03 119 MET A C 1
ATOM 1010 O O . MET A 1 119 ? 23.589 -4.916 -3.983 1.00 57.03 119 MET A O 1
ATOM 1014 N N . THR A 1 120 ? 25.443 -3.985 -3.133 1.00 62.09 120 THR A N 1
ATOM 1015 C CA . THR A 1 120 ? 24.904 -3.682 -1.800 1.00 62.09 120 THR A CA 1
ATOM 1016 C C . THR A 1 120 ? 23.764 -2.661 -1.816 1.00 62.09 120 THR A C 1
ATOM 1018 O O . THR A 1 120 ? 23.059 -2.523 -0.819 1.00 62.09 120 THR A O 1
ATOM 1021 N N . GLU A 1 121 ? 23.555 -1.958 -2.933 1.00 80.00 121 GLU A N 1
ATOM 1022 C CA . GLU A 1 121 ? 22.557 -0.889 -3.027 1.00 80.00 121 GLU A CA 1
ATOM 1023 C C . GLU A 1 121 ? 21.143 -1.392 -3.342 1.00 80.00 121 GLU A C 1
ATOM 1025 O O . GLU A 1 121 ? 20.167 -0.797 -2.881 1.00 80.00 121 GLU A O 1
ATOM 1030 N N . TYR A 1 122 ? 21.002 -2.495 -4.084 1.00 87.81 122 TYR A N 1
ATOM 1031 C CA . TYR A 1 122 ? 19.689 -3.002 -4.473 1.00 87.81 122 TYR A CA 1
ATOM 1032 C C . TYR A 1 122 ? 19.219 -4.122 -3.542 1.00 87.81 122 TYR A C 1
ATOM 1034 O O . TYR A 1 122 ? 19.935 -5.070 -3.222 1.00 87.81 122 TYR A O 1
ATOM 1042 N N . THR A 1 123 ? 17.961 -4.026 -3.122 1.00 91.75 123 THR A N 1
ATOM 1043 C CA . THR A 1 123 ? 17.301 -5.046 -2.284 1.00 91.75 123 THR A CA 1
ATOM 1044 C C . THR A 1 123 ? 16.120 -5.693 -3.000 1.00 91.75 123 THR A C 1
ATOM 1046 O O . THR A 1 123 ? 15.480 -6.619 -2.490 1.00 91.75 123 THR A O 1
ATOM 1049 N N . SER A 1 124 ? 15.806 -5.193 -4.194 1.00 95.25 124 SER A N 1
ATOM 1050 C CA . SER A 1 124 ? 14.632 -5.581 -4.950 1.00 95.25 124 SER A CA 1
ATOM 1051 C C . SER A 1 124 ? 14.784 -5.312 -6.438 1.00 95.25 124 SER A C 1
ATOM 1053 O O . SER A 1 124 ? 15.665 -4.557 -6.849 1.00 95.25 124 SER A O 1
ATOM 1055 N N . TYR A 1 125 ? 13.905 -5.910 -7.239 1.00 95.62 125 TYR A N 1
ATOM 1056 C CA . TYR A 1 125 ? 13.842 -5.669 -8.672 1.00 95.62 125 TYR A CA 1
ATOM 1057 C C . TYR A 1 125 ? 12.419 -5.770 -9.223 1.00 95.62 125 TYR A C 1
ATOM 1059 O O . TYR A 1 125 ? 11.536 -6.412 -8.642 1.00 95.62 125 TYR A O 1
ATOM 1067 N N . THR A 1 126 ? 12.198 -5.137 -10.373 1.00 95.69 126 THR A N 1
ATOM 1068 C CA . THR A 1 126 ? 10.922 -5.205 -11.095 1.00 95.69 126 THR A CA 1
ATOM 1069 C C . THR A 1 126 ? 11.003 -6.256 -12.191 1.00 95.69 126 THR A C 1
ATOM 1071 O O . THR A 1 126 ? 11.697 -6.073 -13.180 1.00 95.69 126 THR A O 1
ATOM 1074 N N . SER A 1 127 ? 10.265 -7.351 -12.034 1.00 96.12 127 SER A N 1
ATOM 1075 C CA . SER A 1 127 ? 10.198 -8.421 -13.037 1.00 96.12 127 SER A CA 1
ATOM 1076 C C . SER A 1 127 ? 9.096 -8.232 -14.071 1.00 96.12 127 SER A C 1
ATOM 1078 O O . SER A 1 127 ? 9.143 -8.856 -15.123 1.00 96.12 127 SER A O 1
ATOM 1080 N N . ALA A 1 128 ? 8.099 -7.397 -13.780 1.00 94.69 128 ALA A N 1
ATOM 1081 C CA . ALA A 1 128 ? 7.041 -7.057 -14.717 1.00 94.69 128 ALA A CA 1
ATOM 1082 C C . ALA A 1 128 ? 6.578 -5.619 -14.497 1.00 94.69 128 ALA A C 1
ATOM 1084 O O . ALA A 1 128 ? 6.401 -5.199 -13.349 1.00 94.69 128 ALA A O 1
ATOM 1085 N N . LEU A 1 129 ? 6.349 -4.882 -15.581 1.00 92.19 129 LEU A N 1
ATOM 1086 C CA . LEU A 1 129 ? 5.880 -3.502 -15.538 1.00 92.19 129 LEU A CA 1
ATOM 1087 C C . LEU A 1 129 ? 5.036 -3.189 -16.772 1.00 92.19 129 LEU A C 1
ATOM 1089 O O . LEU A 1 129 ? 5.455 -3.425 -17.905 1.00 92.19 129 LEU A O 1
ATOM 1093 N N . CYS A 1 130 ? 3.860 -2.610 -16.547 1.00 88.81 130 CYS A N 1
ATOM 1094 C CA . CYS A 1 130 ? 3.094 -1.963 -17.607 1.00 88.81 130 CYS A CA 1
ATOM 1095 C C . CYS A 1 130 ? 3.472 -0.492 -17.697 1.00 88.81 130 CYS A C 1
ATOM 1097 O O . CYS A 1 130 ? 3.246 0.260 -16.746 1.00 88.81 130 CYS A O 1
ATOM 1099 N N . GLY A 1 131 ? 4.024 -0.078 -18.834 1.00 83.50 131 GLY A N 1
ATOM 1100 C CA . GLY A 1 131 ? 4.304 1.319 -19.112 1.00 83.50 131 GLY A CA 1
ATOM 1101 C C . GLY A 1 131 ? 3.027 2.160 -19.160 1.00 83.50 131 GLY A C 1
ATOM 1102 O O . GLY A 1 131 ? 1.957 1.700 -19.558 1.00 83.50 131 GLY A O 1
ATOM 1103 N N . ARG A 1 132 ? 3.132 3.414 -18.712 1.00 81.56 132 ARG A N 1
ATOM 1104 C CA . ARG A 1 132 ? 2.014 4.379 -18.674 1.00 81.56 132 ARG A CA 1
ATOM 1105 C C . ARG A 1 132 ? 2.401 5.733 -19.277 1.00 81.56 132 ARG A C 1
ATOM 1107 O O . ARG A 1 132 ? 1.847 6.775 -18.923 1.00 81.56 132 ARG A O 1
ATOM 1114 N N . GLY A 1 133 ? 3.380 5.719 -20.181 1.00 81.12 133 GLY A N 1
ATOM 1115 C CA . GLY A 1 133 ? 3.971 6.911 -20.780 1.00 81.12 133 GLY A CA 1
ATOM 1116 C C . GLY A 1 133 ? 4.978 7.630 -19.874 1.00 81.12 133 GLY A C 1
ATOM 1117 O O . GLY A 1 133 ? 5.170 7.309 -18.701 1.00 81.12 133 GLY A O 1
ATOM 1118 N N . LYS A 1 134 ? 5.629 8.660 -20.426 1.00 79.19 134 LYS A N 1
ATOM 1119 C CA . LYS A 1 134 ? 6.792 9.329 -19.807 1.00 79.19 134 LYS A CA 1
ATOM 1120 C C . LYS A 1 134 ? 6.526 9.970 -18.436 1.00 79.19 134 LYS A C 1
ATOM 1122 O O . LYS A 1 134 ? 7.454 10.115 -17.649 1.00 79.19 134 LYS A O 1
ATOM 1127 N N . LYS A 1 135 ? 5.280 10.354 -18.140 1.00 83.38 135 LYS A N 1
ATOM 1128 C CA . LYS A 1 135 ? 4.904 11.099 -16.920 1.00 83.38 135 LYS A CA 1
ATOM 1129 C C . LYS A 1 135 ? 4.314 10.228 -15.803 1.00 83.38 135 LYS A C 1
ATOM 1131 O O . LYS A 1 135 ? 3.857 10.773 -14.804 1.00 83.38 135 LYS A O 1
ATOM 1136 N N . LYS A 1 136 ? 4.271 8.908 -15.981 1.00 86.19 136 LYS A N 1
ATOM 1137 C CA . LYS A 1 136 ? 3.668 7.957 -15.038 1.00 86.19 136 LYS A CA 1
ATOM 1138 C C . LYS A 1 136 ? 4.656 6.857 -14.682 1.00 86.19 136 LYS A C 1
ATOM 1140 O O . LYS A 1 136 ? 5.683 6.708 -15.348 1.00 86.19 136 LYS A O 1
ATOM 1145 N N . ASN A 1 137 ? 4.333 6.114 -13.627 1.00 87.69 137 ASN A N 1
ATOM 1146 C CA . ASN A 1 137 ? 5.224 5.145 -12.999 1.00 87.69 137 ASN A CA 1
ATOM 1147 C C . ASN A 1 137 ? 6.594 5.770 -12.738 1.00 87.69 137 ASN A C 1
ATOM 1149 O O . ASN A 1 137 ? 7.610 5.170 -13.045 1.00 87.69 137 ASN A O 1
ATOM 1153 N N . THR A 1 138 ? 6.660 7.012 -12.266 1.00 91.19 138 THR A N 1
ATOM 1154 C CA . THR A 1 138 ? 7.948 7.634 -11.940 1.00 91.19 138 THR A CA 1
ATOM 1155 C C . THR A 1 138 ? 8.703 6.770 -10.919 1.00 91.19 138 THR A C 1
ATOM 1157 O O . THR A 1 138 ? 8.065 6.044 -10.156 1.00 91.19 138 THR A O 1
ATOM 1160 N N . PRO A 1 139 ? 10.042 6.856 -10.827 1.00 91.38 139 PRO A N 1
ATOM 1161 C CA . PRO A 1 139 ? 10.791 6.070 -9.845 1.00 91.38 139 PRO A CA 1
ATOM 1162 C C . PRO A 1 139 ? 10.251 6.243 -8.413 1.00 91.38 139 PRO A C 1
ATOM 1164 O O . PRO A 1 139 ? 10.179 5.286 -7.649 1.00 91.38 139 PRO A O 1
ATOM 1167 N N . LYS A 1 140 ? 9.782 7.454 -8.070 1.00 91.50 140 LYS A N 1
ATOM 1168 C CA . LYS A 1 140 ? 9.114 7.750 -6.794 1.00 91.50 140 LYS A CA 1
ATOM 1169 C C . LYS A 1 140 ? 7.784 6.999 -6.633 1.00 91.50 140 LYS A C 1
ATOM 1171 O O . LYS A 1 140 ? 7.532 6.457 -5.563 1.00 91.50 140 LYS A O 1
ATOM 1176 N N . GLU A 1 141 ? 6.945 6.969 -7.668 1.00 91.19 141 GLU A N 1
ATOM 1177 C CA . GLU A 1 141 ? 5.678 6.217 -7.662 1.00 91.19 141 GLU A CA 1
ATOM 1178 C C . GLU A 1 141 ? 5.922 4.706 -7.553 1.00 91.19 141 GLU A C 1
ATOM 1180 O O . GLU A 1 141 ? 5.198 4.029 -6.825 1.00 91.19 141 GLU A O 1
ATOM 1185 N N . LEU A 1 142 ? 6.962 4.185 -8.217 1.00 92.56 142 LEU A N 1
ATOM 1186 C CA . LEU A 1 142 ? 7.370 2.787 -8.071 1.00 92.56 142 LEU A CA 1
ATOM 1187 C C . LEU A 1 142 ? 7.813 2.495 -6.638 1.00 92.56 142 LEU A C 1
ATOM 1189 O O . LEU A 1 142 ? 7.285 1.565 -6.045 1.00 92.56 142 LEU A O 1
ATOM 1193 N N . GLY A 1 143 ? 8.687 3.325 -6.056 1.00 94.25 143 GLY A N 1
ATOM 1194 C CA . GLY A 1 143 ? 9.118 3.183 -4.660 1.00 94.25 143 GLY A CA 1
ATOM 1195 C C . GLY A 1 143 ? 7.958 3.195 -3.662 1.00 94.25 143 GLY A C 1
ATOM 1196 O O . GLY A 1 143 ? 7.909 2.370 -2.753 1.00 94.25 143 GLY A O 1
ATOM 1197 N N . CYS A 1 144 ? 6.980 4.079 -3.863 1.00 93.81 144 CYS A N 1
ATOM 1198 C CA . CYS A 1 144 ? 5.750 4.090 -3.072 1.00 93.81 144 CYS A CA 1
ATOM 1199 C C . CYS A 1 144 ? 4.968 2.777 -3.253 1.00 93.81 144 CYS A C 1
ATOM 1201 O O . CYS A 1 144 ? 4.722 2.065 -2.281 1.00 93.81 144 CYS A O 1
ATOM 1203 N N . THR A 1 145 ? 4.662 2.400 -4.496 1.00 94.25 145 THR A N 1
ATOM 1204 C CA . THR A 1 145 ? 3.870 1.200 -4.813 1.00 94.25 145 THR A CA 1
ATOM 1205 C C . THR A 1 145 ? 4.497 -0.066 -4.230 1.00 94.25 145 THR A C 1
ATOM 1207 O O . THR A 1 145 ? 3.820 -0.840 -3.555 1.00 94.25 145 THR A O 1
ATOM 1210 N N . THR A 1 146 ? 5.797 -0.273 -4.437 1.00 95.81 146 THR A N 1
ATOM 1211 C CA . THR A 1 146 ? 6.510 -1.456 -3.940 1.00 95.81 146 THR A CA 1
ATOM 1212 C C . THR A 1 146 ? 6.573 -1.495 -2.415 1.00 95.81 146 THR A C 1
ATOM 1214 O O . THR A 1 146 ? 6.395 -2.564 -1.832 1.00 95.81 146 THR A O 1
ATOM 1217 N N . SER A 1 147 ? 6.713 -0.342 -1.751 1.00 96.94 147 SER A N 1
ATOM 1218 C CA . SER A 1 147 ? 6.645 -0.252 -0.285 1.00 96.94 147 SER A CA 1
ATOM 1219 C C . SER A 1 147 ? 5.280 -0.685 0.258 1.00 96.94 147 SER A C 1
ATOM 1221 O O . SER A 1 147 ? 5.213 -1.414 1.247 1.00 96.94 147 SER A O 1
ATOM 1223 N N . HIS A 1 148 ? 4.190 -0.294 -0.410 1.00 97.56 148 HIS A N 1
ATOM 1224 C CA . HIS A 1 148 ? 2.842 -0.733 -0.039 1.00 97.56 148 HIS A CA 1
ATOM 1225 C C . HIS A 1 148 ? 2.623 -2.227 -0.282 1.00 97.56 148 HIS A C 1
ATOM 1227 O O . HIS A 1 148 ? 2.068 -2.899 0.586 1.00 97.56 148 HIS A O 1
ATOM 1233 N N . LEU A 1 149 ? 3.117 -2.779 -1.395 1.00 97.44 149 LEU A N 1
ATOM 1234 C CA . LEU A 1 149 ? 3.061 -4.225 -1.639 1.00 97.44 149 LEU A CA 1
ATOM 1235 C C . LEU A 1 149 ? 3.823 -5.010 -0.562 1.00 97.44 149 LEU A C 1
ATOM 1237 O O . LEU A 1 149 ? 3.321 -6.017 -0.065 1.00 97.44 149 LEU A O 1
ATOM 1241 N N . MET A 1 150 ? 4.995 -4.526 -0.142 1.00 97.75 150 MET A N 1
ATOM 1242 C CA . MET A 1 150 ? 5.739 -5.125 0.969 1.00 97.75 150 MET A CA 1
ATOM 1243 C C . MET A 1 150 ? 4.976 -5.044 2.291 1.00 97.75 150 MET A C 1
ATOM 1245 O O . MET A 1 150 ? 4.947 -6.027 3.030 1.00 97.75 150 MET A O 1
ATOM 1249 N N . ALA A 1 151 ? 4.339 -3.909 2.587 1.00 98.44 151 ALA A N 1
ATOM 1250 C CA . ALA A 1 151 ? 3.529 -3.765 3.791 1.00 98.44 151 ALA A CA 1
ATOM 1251 C C . ALA A 1 151 ? 2.350 -4.745 3.795 1.00 98.44 151 ALA A C 1
ATOM 1253 O O . ALA A 1 151 ? 2.147 -5.445 4.785 1.00 98.44 151 ALA A O 1
ATOM 1254 N N . MET A 1 152 ? 1.633 -4.866 2.672 1.00 98.56 152 MET A N 1
ATOM 1255 C CA . MET A 1 152 ? 0.565 -5.855 2.511 1.00 98.56 152 MET A CA 1
ATOM 1256 C C . MET A 1 152 ? 1.089 -7.286 2.693 1.00 98.56 152 MET A C 1
ATOM 1258 O O . MET A 1 152 ? 0.476 -8.057 3.427 1.00 98.56 152 MET A O 1
ATOM 1262 N N . TYR A 1 153 ? 2.236 -7.635 2.100 1.00 98.38 153 TYR A N 1
ATOM 1263 C CA . TYR A 1 153 ? 2.863 -8.950 2.277 1.00 98.38 153 TYR A CA 1
ATOM 1264 C C . TYR A 1 153 ? 3.186 -9.232 3.746 1.00 98.38 153 TYR A C 1
ATOM 1266 O O . TYR A 1 153 ? 2.792 -10.267 4.280 1.00 98.38 153 TYR A O 1
ATOM 1274 N N . MET A 1 154 ? 3.861 -8.302 4.428 1.00 98.25 154 MET A N 1
ATOM 1275 C CA . MET A 1 154 ? 4.187 -8.449 5.851 1.00 98.25 154 MET A CA 1
ATOM 1276 C C . MET A 1 154 ? 2.932 -8.624 6.703 1.00 98.25 154 MET A C 1
ATOM 1278 O O . MET A 1 154 ? 2.935 -9.412 7.645 1.00 98.25 154 MET A O 1
ATOM 1282 N N . ALA A 1 155 ? 1.860 -7.920 6.349 1.00 98.44 155 ALA A N 1
ATOM 1283 C CA . ALA A 1 155 ? 0.586 -8.025 7.022 1.00 98.44 155 ALA A CA 1
ATOM 1284 C C . ALA A 1 155 ? -0.044 -9.415 6.799 1.00 98.44 155 ALA A C 1
ATOM 1286 O O . ALA A 1 155 ? -0.344 -10.117 7.763 1.00 98.44 155 ALA A O 1
ATOM 1287 N N . ILE A 1 156 ? -0.208 -9.844 5.546 1.00 98.50 156 ILE A N 1
ATOM 1288 C CA . ILE A 1 156 ? -0.842 -11.123 5.163 1.00 98.50 156 ILE A CA 1
ATOM 1289 C C . ILE A 1 156 ? -0.120 -12.342 5.753 1.00 98.50 156 ILE A C 1
ATOM 1291 O O . ILE A 1 156 ? -0.758 -13.350 6.072 1.00 98.50 156 ILE A O 1
ATOM 1295 N N . TYR A 1 157 ? 1.203 -12.252 5.893 1.00 98.00 157 TYR A N 1
ATOM 1296 C CA . TYR A 1 157 ? 2.065 -13.322 6.396 1.00 98.00 157 TYR A CA 1
ATOM 1297 C C . TYR A 1 157 ? 2.493 -13.141 7.861 1.00 98.00 157 TYR A C 1
ATOM 1299 O O . TYR A 1 157 ? 3.389 -13.842 8.338 1.00 98.00 157 TYR A O 1
ATOM 1307 N N . SER A 1 158 ? 1.859 -12.217 8.585 1.00 97.50 158 SER A N 1
ATOM 1308 C CA . SER A 1 158 ? 2.099 -12.003 10.011 1.00 97.50 158 SER A CA 1
ATOM 1309 C C . SER A 1 158 ? 1.759 -13.250 10.823 1.00 97.50 158 SER A C 1
ATOM 1311 O O . SER A 1 158 ? 0.646 -13.765 10.752 1.00 97.50 158 SER A O 1
ATOM 1313 N N . LYS A 1 159 ? 2.712 -13.720 11.635 1.00 96.50 159 LYS A N 1
ATOM 1314 C CA . LYS A 1 159 ? 2.508 -14.853 12.556 1.00 96.50 159 LYS A CA 1
ATOM 1315 C C . LYS A 1 159 ? 1.839 -14.443 13.871 1.00 96.50 159 LYS A C 1
ATOM 1317 O O . LYS A 1 159 ? 1.472 -15.307 14.656 1.00 96.50 159 LYS A O 1
ATOM 1322 N N . THR A 1 160 ? 1.720 -13.141 14.130 1.00 95.19 160 THR A N 1
ATOM 1323 C CA . THR A 1 160 ? 1.162 -12.580 15.373 1.00 95.19 160 THR A CA 1
ATOM 1324 C C . THR A 1 160 ? -0.246 -12.018 15.194 1.00 95.19 160 THR A C 1
ATOM 1326 O O . THR A 1 160 ? -0.870 -11.599 16.177 1.00 95.19 160 THR A O 1
ATOM 1329 N N . ALA A 1 161 ? -0.744 -11.995 13.955 1.00 95.81 161 ALA A N 1
ATOM 1330 C CA . ALA A 1 161 ? -2.057 -11.470 13.634 1.00 95.81 161 ALA A CA 1
ATOM 1331 C C . ALA A 1 161 ? -3.150 -12.305 14.308 1.00 95.81 161 ALA A C 1
ATOM 1333 O O . ALA A 1 161 ? -3.219 -13.518 14.132 1.00 95.81 161 ALA A O 1
ATOM 1334 N N . LYS A 1 162 ? -4.022 -11.623 15.055 1.00 95.94 162 LYS A N 1
ATOM 1335 C CA . LYS A 1 162 ? -5.251 -12.205 15.620 1.00 95.94 162 LYS A CA 1
ATOM 1336 C C . LYS A 1 162 ? -6.489 -11.816 14.811 1.00 95.94 162 LYS A C 1
ATOM 1338 O O . LYS A 1 162 ? -7.446 -12.574 14.742 1.00 95.94 162 LYS A O 1
ATOM 1343 N N . SER A 1 163 ? -6.448 -10.651 14.163 1.00 96.69 163 SER A N 1
ATOM 1344 C CA . SER A 1 163 ? -7.502 -10.190 13.265 1.00 96.69 163 SER A CA 1
ATOM 1345 C C . SER A 1 163 ? -7.266 -10.6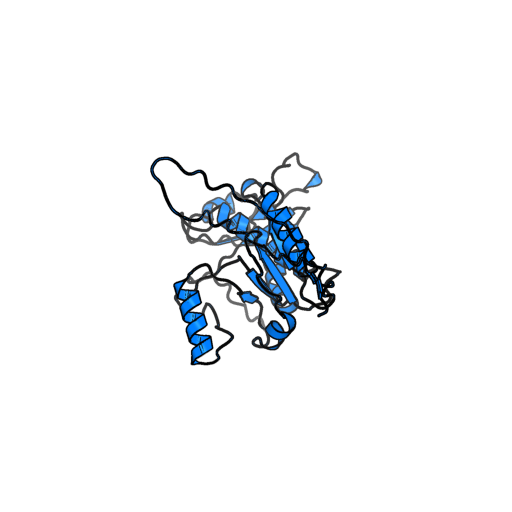63 11.828 1.00 96.69 163 SER A C 1
ATOM 1347 O O . SER A 1 163 ? -6.138 -10.646 11.321 1.00 96.69 163 SER A O 1
ATOM 1349 N N . ARG A 1 164 ? -8.367 -11.007 11.147 1.00 96.88 164 ARG A N 1
ATOM 1350 C CA . ARG A 1 164 ? -8.436 -11.247 9.694 1.00 96.88 164 ARG A CA 1
ATOM 1351 C C . ARG A 1 164 ? -8.031 -10.015 8.882 1.00 96.88 164 ARG A C 1
ATOM 1353 O O . ARG A 1 164 ? -7.620 -10.144 7.730 1.00 96.88 164 ARG A O 1
ATOM 1360 N N . TYR A 1 165 ? -8.139 -8.829 9.471 1.00 98.19 165 TYR A N 1
ATOM 1361 C CA . TYR A 1 165 ? -7.884 -7.570 8.790 1.00 98.19 165 TYR A CA 1
ATOM 1362 C C . TYR A 1 165 ? -6.562 -6.937 9.238 1.00 98.19 165 TYR A C 1
ATOM 1364 O O . TYR A 1 165 ? -6.036 -7.227 10.314 1.00 98.19 165 TYR A O 1
ATOM 1372 N N . ALA A 1 166 ? -6.027 -6.042 8.410 1.00 98.44 166 ALA A N 1
ATOM 1373 C CA . ALA A 1 166 ? -4.933 -5.143 8.781 1.00 98.44 166 ALA A CA 1
ATOM 1374 C C . ALA A 1 166 ? -5.149 -3.747 8.238 1.00 98.44 166 ALA A C 1
ATOM 1376 O O . ALA A 1 166 ? -5.786 -3.565 7.203 1.00 98.44 166 ALA A O 1
ATOM 1377 N N . ILE A 1 167 ? -4.531 -2.786 8.909 1.00 98.19 167 ILE A N 1
ATOM 1378 C CA . ILE A 1 167 ? -4.444 -1.410 8.448 1.00 98.19 167 ILE A CA 1
ATOM 1379 C C . ILE A 1 167 ? -3.071 -1.199 7.827 1.00 98.19 167 ILE A C 1
ATOM 1381 O O . ILE A 1 167 ? -2.057 -1.520 8.444 1.00 98.19 167 ILE A O 1
ATOM 1385 N N . ILE A 1 168 ? -3.033 -0.638 6.623 1.00 98.50 168 ILE A N 1
ATOM 1386 C CA . ILE A 1 168 ? -1.805 -0.159 5.994 1.00 98.50 168 ILE A CA 1
ATOM 1387 C C . ILE A 1 168 ? -1.890 1.359 5.881 1.00 98.50 168 ILE A C 1
ATOM 1389 O O . ILE A 1 168 ? -2.881 1.882 5.364 1.00 98.50 168 ILE A O 1
ATOM 1393 N N . VAL A 1 169 ? -0.870 2.062 6.370 1.00 97.56 169 VAL A N 1
ATOM 1394 C CA . VAL A 1 169 ? -0.853 3.533 6.429 1.00 97.56 169 VAL A CA 1
ATOM 1395 C C . VAL A 1 169 ? 0.510 4.124 6.061 1.00 97.56 169 VAL A C 1
ATOM 1397 O O . VAL A 1 169 ? 1.547 3.474 6.190 1.00 97.56 169 VAL A O 1
ATOM 1400 N N . GLU A 1 170 ? 0.518 5.375 5.619 1.00 96.75 170 GLU A N 1
ATOM 1401 C CA . GLU A 1 170 ? 1.720 6.203 5.479 1.00 96.75 170 GLU A CA 1
ATOM 1402 C C . GLU A 1 170 ? 2.065 6.897 6.813 1.00 96.75 170 GLU A C 1
ATOM 1404 O O . GLU A 1 170 ? 1.241 6.995 7.725 1.00 96.75 170 GLU A O 1
ATOM 1409 N N . ASP A 1 171 ? 3.310 7.353 6.958 1.00 95.12 171 ASP A N 1
ATOM 1410 C CA . ASP A 1 171 ? 3.839 7.958 8.191 1.00 95.12 171 ASP A CA 1
ATOM 1411 C C . ASP A 1 171 ? 3.454 9.430 8.411 1.00 95.12 171 ASP A C 1
ATOM 1413 O O . ASP A 1 171 ? 3.932 10.062 9.355 1.00 95.12 171 ASP A O 1
ATOM 1417 N N . ASP A 1 172 ? 2.627 9.984 7.532 1.00 91.44 172 ASP A N 1
ATOM 1418 C CA . ASP A 1 172 ? 2.034 11.316 7.628 1.00 91.44 172 ASP A CA 1
ATOM 1419 C C . ASP A 1 172 ? 0.512 11.280 7.853 1.00 91.44 172 ASP A C 1
ATOM 1421 O O . ASP A 1 172 ? -0.143 12.324 7.835 1.00 91.44 172 ASP A O 1
ATOM 1425 N N . VAL A 1 173 ? -0.047 10.100 8.146 1.00 92.31 173 VAL A N 1
ATOM 1426 C CA . VAL A 1 173 ? -1.444 9.942 8.563 1.00 92.31 173 VAL A CA 1
ATOM 1427 C C . VAL A 1 173 ? -1.587 10.068 10.075 1.00 92.31 173 VAL A C 1
ATOM 1429 O O . VAL A 1 173 ? -0.797 9.537 10.853 1.00 92.31 173 VAL A O 1
ATOM 1432 N N . TYR A 1 174 ? -2.650 10.754 10.491 1.00 89.62 174 TYR A N 1
ATOM 1433 C CA . TYR A 1 174 ? -3.007 10.954 11.888 1.00 89.62 174 TYR A CA 1
ATOM 1434 C C . TYR A 1 174 ? -4.406 10.400 12.176 1.00 89.62 174 TYR A C 1
ATOM 1436 O O . TYR A 1 174 ? -5.340 10.643 11.413 1.00 89.62 174 TYR A O 1
ATOM 1444 N N . PHE A 1 175 ? -4.547 9.689 13.297 1.00 86.94 175 PHE A N 1
ATOM 1445 C CA . PHE A 1 175 ? -5.817 9.181 13.813 1.00 86.94 175 PHE A CA 1
ATOM 1446 C C . PHE A 1 175 ? -6.272 10.066 14.983 1.00 86.94 175 PHE A C 1
ATOM 1448 O O . PHE A 1 175 ? -5.757 9.914 16.090 1.00 86.94 175 PHE A O 1
ATOM 1455 N N . PRO A 1 176 ? -7.202 11.014 14.765 1.00 81.25 176 PRO A N 1
ATOM 1456 C CA . PRO A 1 176 ? -7.618 11.957 15.807 1.00 81.25 176 PRO A CA 1
ATOM 1457 C C . PRO A 1 176 ? -8.524 11.341 16.881 1.00 81.25 176 PRO A C 1
ATOM 1459 O O . PRO A 1 176 ? -8.785 11.975 17.901 1.00 81.25 176 PRO A O 1
ATOM 1462 N N . PHE A 1 177 ? -9.029 10.132 16.653 1.00 82.38 177 PHE A N 1
ATOM 1463 C CA . PHE A 1 177 ? -9.919 9.418 17.558 1.00 82.38 177 PHE A CA 1
ATOM 1464 C C . PHE A 1 177 ? -9.731 7.907 17.413 1.00 82.38 177 PHE A C 1
ATOM 1466 O O . PHE A 1 177 ? -9.149 7.428 16.438 1.00 82.38 177 PHE A O 1
ATOM 1473 N N . ASP A 1 178 ? -10.235 7.170 18.399 1.00 83.50 178 ASP A N 1
ATOM 1474 C CA . ASP A 1 178 ? -10.285 5.712 18.367 1.00 83.50 178 ASP A CA 1
ATOM 1475 C C . ASP A 1 178 ? -11.304 5.237 17.319 1.00 83.50 178 ASP A C 1
ATOM 1477 O O . ASP A 1 178 ? -12.452 5.689 17.293 1.00 83.50 178 ASP A O 1
ATOM 1481 N N . VAL A 1 179 ? -10.871 4.342 16.432 1.00 87.94 179 VAL A N 1
ATOM 1482 C CA . VAL A 1 179 ? -11.685 3.811 15.334 1.00 87.94 179 VAL A CA 1
ATOM 1483 C C . VAL A 1 179 ? -11.911 2.328 15.568 1.00 87.94 179 VAL A C 1
ATOM 1485 O O . VAL A 1 179 ? -10.971 1.534 15.577 1.00 87.94 179 VAL A O 1
ATOM 1488 N N . ASN A 1 180 ? -13.178 1.924 15.670 1.00 92.19 180 ASN A N 1
ATOM 1489 C CA . ASN A 1 180 ? -13.533 0.512 15.753 1.00 92.19 180 ASN A CA 1
ATOM 1490 C C . ASN A 1 180 ? -13.454 -0.150 14.365 1.00 92.19 180 ASN A C 1
ATOM 1492 O O . ASN A 1 180 ? -14.457 -0.310 13.665 1.00 92.19 180 ASN A O 1
ATOM 1496 N N . PHE A 1 181 ? -12.244 -0.540 13.964 1.00 94.12 181 PHE A N 1
ATOM 1497 C CA . PHE A 1 181 ? -12.005 -1.172 12.665 1.00 94.12 181 PHE A CA 1
ATOM 1498 C C . PHE A 1 181 ? -12.702 -2.528 12.506 1.00 94.12 181 PHE A C 1
ATOM 1500 O O . PHE A 1 181 ? -13.065 -2.886 11.389 1.00 94.12 181 PHE A O 1
ATOM 1507 N N . ASN A 1 182 ? -12.941 -3.261 13.598 1.00 93.12 182 ASN A N 1
ATOM 1508 C CA . ASN A 1 182 ? -13.687 -4.520 13.547 1.00 93.12 182 ASN A CA 1
ATOM 1509 C C . ASN A 1 182 ? -15.157 -4.275 13.178 1.00 93.12 182 ASN A C 1
ATOM 1511 O O . ASN A 1 182 ? -15.695 -4.968 12.318 1.00 93.12 182 ASN A O 1
ATOM 1515 N N . ALA A 1 183 ? -15.789 -3.249 13.757 1.00 94.94 183 ALA A N 1
ATOM 1516 C CA . ALA A 1 183 ? -17.142 -2.847 13.372 1.00 94.94 183 ALA A CA 1
ATOM 1517 C C . ALA A 1 183 ? -17.195 -2.331 11.925 1.00 94.94 183 ALA A C 1
ATOM 1519 O O . ALA A 1 183 ? -18.110 -2.685 11.183 1.00 94.94 183 ALA A O 1
ATOM 1520 N N . LEU A 1 184 ? -16.192 -1.551 11.499 1.00 95.38 184 LEU A N 1
ATOM 1521 C CA . LEU A 1 184 ? -16.091 -1.084 10.113 1.00 95.38 184 LEU A CA 1
ATOM 1522 C C . LEU A 1 184 ? -16.001 -2.256 9.124 1.00 95.38 184 LEU A C 1
ATOM 1524 O O . LEU A 1 184 ? -16.705 -2.266 8.118 1.00 95.38 184 LEU A O 1
ATOM 1528 N N . ALA A 1 185 ? -15.164 -3.249 9.422 1.00 96.00 185 ALA A N 1
ATOM 1529 C CA . ALA A 1 185 ? -15.002 -4.433 8.587 1.00 96.00 185 ALA A CA 1
ATOM 1530 C C . ALA A 1 185 ? -16.260 -5.315 8.573 1.00 96.00 185 ALA A C 1
ATOM 1532 O O . ALA A 1 185 ? -16.629 -5.831 7.522 1.00 96.00 185 ALA A O 1
ATOM 1533 N N . ALA A 1 186 ? -16.950 -5.447 9.711 1.00 95.50 186 ALA A N 1
ATOM 1534 C CA . ALA A 1 186 ? -18.205 -6.192 9.809 1.00 95.50 186 ALA A CA 1
ATOM 1535 C C . ALA A 1 186 ? -19.347 -5.550 9.002 1.00 95.50 186 ALA A C 1
ATOM 1537 O O . ALA A 1 186 ? -20.209 -6.260 8.491 1.00 95.50 186 ALA A O 1
ATOM 1538 N N . ALA A 1 187 ? -19.348 -4.220 8.871 1.00 96.50 187 ALA A N 1
ATOM 1539 C CA . ALA A 1 187 ? -20.321 -3.492 8.060 1.00 96.50 187 ALA A CA 1
ATOM 1540 C C . ALA A 1 187 ? -20.011 -3.537 6.552 1.00 96.50 187 ALA A C 1
ATOM 1542 O O . ALA A 1 187 ? -20.888 -3.243 5.739 1.00 96.50 187 ALA A O 1
ATOM 1543 N N . ALA A 1 188 ? -18.775 -3.869 6.169 1.00 96.25 188 ALA A N 1
ATOM 1544 C CA . ALA A 1 188 ? -18.322 -3.806 4.787 1.00 96.25 188 ALA A CA 1
ATOM 1545 C C . ALA A 1 188 ? -18.995 -4.857 3.883 1.00 96.25 188 ALA A C 1
ATOM 1547 O O . ALA A 1 188 ? -19.399 -5.926 4.351 1.00 96.25 188 ALA A O 1
ATOM 1548 N N . PRO A 1 189 ? -19.088 -4.598 2.562 1.00 94.25 189 PRO A N 1
ATOM 1549 C CA . PRO A 1 189 ? -19.597 -5.579 1.610 1.00 94.25 189 PRO A CA 1
ATOM 1550 C C . PRO A 1 189 ? -18.833 -6.905 1.698 1.00 94.25 189 PRO A C 1
ATOM 1552 O O . PRO A 1 189 ? -17.604 -6.921 1.769 1.00 94.25 189 PRO A O 1
ATOM 1555 N N . LYS A 1 190 ? -19.552 -8.033 1.661 1.00 93.31 190 LYS A N 1
ATOM 1556 C CA . LYS A 1 190 ? -18.929 -9.364 1.723 1.00 93.31 190 LYS A CA 1
ATOM 1557 C C . LYS A 1 190 ? -17.901 -9.540 0.602 1.00 93.31 190 LYS A C 1
ATOM 1559 O O . LYS A 1 190 ? -18.169 -9.201 -0.547 1.00 93.31 190 LYS A O 1
ATOM 1564 N N . GLY A 1 191 ? -16.750 -10.118 0.944 1.00 91.31 191 GLY A N 1
ATOM 1565 C CA . GLY A 1 191 ? -15.678 -10.399 -0.013 1.00 91.31 191 GLY A CA 1
ATOM 1566 C C . GLY A 1 191 ? -14.863 -9.175 -0.440 1.00 91.31 191 GLY A C 1
ATOM 1567 O O . GLY A 1 191 ? -14.176 -9.241 -1.458 1.00 91.31 191 GLY A O 1
ATOM 1568 N N . PHE A 1 192 ? -14.925 -8.059 0.295 1.00 95.00 192 PHE A N 1
ATOM 1569 C CA . PHE A 1 192 ? -14.056 -6.918 0.013 1.00 95.00 192 PHE A CA 1
ATOM 1570 C C . PHE A 1 192 ? -12.573 -7.303 0.147 1.00 95.00 192 PHE A C 1
ATOM 1572 O O . PHE A 1 192 ? -12.186 -8.035 1.053 1.00 95.00 192 PHE A O 1
ATOM 1579 N N . GLY A 1 193 ? -11.730 -6.775 -0.744 1.00 95.38 193 GLY A N 1
ATOM 1580 C CA . GLY A 1 193 ? -10.272 -6.878 -0.610 1.00 95.38 193 GLY A CA 1
ATOM 1581 C C . GLY A 1 193 ? -9.676 -5.707 0.167 1.00 95.38 193 GLY A C 1
ATOM 1582 O O . GLY A 1 193 ? -8.869 -5.894 1.076 1.00 95.38 193 GLY A O 1
ATOM 1583 N N . ILE A 1 194 ? -10.094 -4.485 -0.180 1.00 95.50 194 ILE A N 1
ATOM 1584 C CA . ILE A 1 194 ? -9.555 -3.236 0.367 1.00 95.50 194 ILE A CA 1
ATOM 1585 C C . ILE A 1 194 ? -10.700 -2.267 0.674 1.00 95.50 194 ILE A C 1
ATOM 1587 O O . ILE A 1 194 ? -11.580 -2.063 -0.162 1.00 95.50 194 ILE A O 1
ATOM 1591 N N . ILE A 1 195 ? -10.640 -1.617 1.836 1.00 95.50 195 ILE A N 1
ATOM 1592 C CA . ILE A 1 195 ? -11.431 -0.424 2.161 1.00 95.50 195 ILE A CA 1
ATOM 1593 C C . ILE A 1 195 ? -10.474 0.762 2.207 1.00 95.50 195 ILE A C 1
ATOM 1595 O O . ILE A 1 195 ? -9.630 0.862 3.097 1.00 95.50 195 ILE A O 1
ATOM 1599 N N . GLN A 1 196 ? -10.600 1.669 1.243 1.00 93.94 196 GLN A N 1
ATOM 1600 C CA . GLN A 1 196 ? -9.831 2.908 1.235 1.00 93.94 196 GLN A CA 1
ATOM 1601 C C . GLN A 1 196 ? -10.386 3.865 2.300 1.00 93.94 196 GLN A C 1
ATOM 1603 O O . GLN A 1 196 ? -11.554 4.243 2.238 1.00 93.94 196 GLN A O 1
ATOM 1608 N N . LEU A 1 197 ? -9.547 4.265 3.259 1.00 93.19 197 LEU A N 1
ATOM 1609 C CA . LEU A 1 197 ? -9.948 5.098 4.404 1.00 93.19 197 LEU A CA 1
ATOM 1610 C C . LEU A 1 197 ? -9.674 6.589 4.178 1.00 93.19 197 LEU A C 1
ATOM 1612 O O . LEU A 1 197 ? -10.190 7.435 4.901 1.00 93.19 197 LEU A O 1
ATOM 1616 N N . PHE A 1 198 ? -8.862 6.917 3.173 1.00 89.38 198 PHE A N 1
ATOM 1617 C CA . PHE A 1 198 ? -8.460 8.284 2.870 1.00 89.38 198 PHE A CA 1
ATOM 1618 C C . PHE A 1 198 ? -8.363 8.509 1.360 1.00 89.38 198 PHE A C 1
ATOM 1620 O O . PHE A 1 198 ? -8.006 7.606 0.606 1.00 89.38 198 PHE A O 1
ATOM 1627 N N . ASN A 1 199 ? -8.661 9.720 0.887 1.00 86.69 199 ASN A N 1
ATOM 1628 C CA . ASN A 1 199 ? -8.278 10.150 -0.455 1.00 86.69 199 ASN A CA 1
ATOM 1629 C C . ASN A 1 199 ? -7.813 11.609 -0.425 1.00 86.69 199 ASN A C 1
ATOM 1631 O O . ASN A 1 199 ? -8.324 12.407 0.348 1.00 86.69 199 ASN A O 1
ATOM 1635 N N . SER A 1 200 ? -6.846 11.962 -1.269 1.00 83.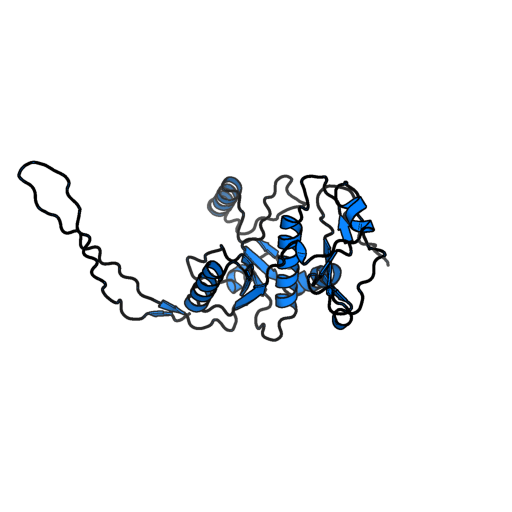88 200 SER A N 1
ATOM 1636 C CA . SER A 1 200 ? -6.212 13.287 -1.254 1.00 83.88 200 SER A CA 1
ATOM 1637 C C . SER A 1 200 ? -7.007 14.375 -1.986 1.00 83.88 200 SER A C 1
ATOM 1639 O O . SER A 1 200 ? -6.52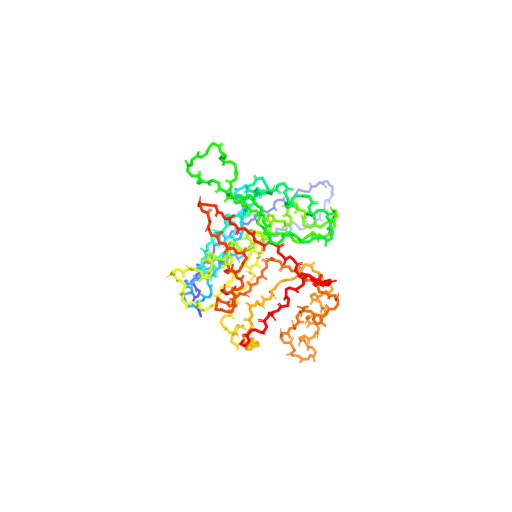5 15.498 -2.126 1.00 83.88 200 SER A O 1
ATOM 1641 N N . ASN A 1 201 ? -8.212 14.075 -2.478 1.00 89.56 201 ASN A N 1
ATOM 1642 C CA . ASN A 1 201 ? -9.021 15.020 -3.234 1.00 89.56 201 ASN A CA 1
ATOM 1643 C C . ASN A 1 201 ? -10.187 15.542 -2.379 1.00 89.56 201 ASN A C 1
ATOM 1645 O O . ASN A 1 201 ? -11.151 14.824 -2.117 1.00 89.56 201 ASN A O 1
ATOM 1649 N N . ALA A 1 202 ? -10.112 16.815 -1.980 1.00 90.00 202 ALA A N 1
ATOM 1650 C CA . ALA A 1 202 ? -11.105 17.450 -1.109 1.00 90.00 202 ALA A CA 1
ATOM 1651 C C . ALA A 1 202 ? -12.541 17.343 -1.651 1.00 90.00 202 ALA A C 1
ATOM 1653 O O . ALA A 1 202 ? -13.433 16.919 -0.924 1.00 90.00 202 ALA A O 1
ATOM 1654 N N . MET A 1 203 ? -12.745 17.614 -2.945 1.00 90.19 203 MET A N 1
ATOM 1655 C CA . MET A 1 203 ? -14.067 17.507 -3.580 1.00 90.19 203 MET A CA 1
ATOM 1656 C C . MET A 1 203 ? -14.611 16.072 -3.556 1.00 90.19 203 MET A C 1
ATOM 1658 O O . MET A 1 203 ? -15.802 15.848 -3.360 1.00 90.19 203 MET A O 1
ATOM 1662 N N . SER A 1 204 ? -13.748 15.071 -3.748 1.00 88.19 204 SER A N 1
ATOM 1663 C CA . SER A 1 204 ? -14.133 13.662 -3.653 1.00 88.19 204 SER A CA 1
ATOM 1664 C C . SER A 1 204 ? -14.534 13.290 -2.228 1.00 88.19 204 SER A C 1
ATOM 1666 O O . SER A 1 204 ? -15.537 12.596 -2.073 1.00 88.19 204 SER A O 1
ATOM 1668 N N . MET A 1 205 ? -13.799 13.761 -1.212 1.00 88.88 205 MET A N 1
ATOM 1669 C CA . MET A 1 205 ? -14.152 13.561 0.200 1.00 88.88 205 MET A CA 1
ATOM 1670 C C . MET A 1 205 ? -15.491 14.213 0.554 1.00 88.88 205 MET A C 1
ATOM 1672 O O . MET A 1 205 ? -16.360 13.540 1.105 1.00 88.88 205 MET A O 1
ATOM 1676 N N . GLU A 1 206 ? -15.687 15.477 0.178 1.00 92.44 206 GLU A N 1
ATOM 1677 C CA . GLU A 1 206 ? -16.936 16.215 0.398 1.00 92.44 206 GLU A CA 1
ATOM 1678 C C . GLU A 1 206 ? -18.123 15.515 -0.272 1.00 92.44 206 GLU A C 1
ATOM 1680 O O . GLU A 1 206 ? -19.155 15.278 0.353 1.00 92.44 206 GLU A O 1
ATOM 1685 N N . ARG A 1 207 ? -17.957 15.075 -1.524 1.00 90.06 207 ARG A N 1
ATOM 1686 C CA . ARG A 1 207 ? -18.987 14.314 -2.238 1.00 90.06 207 ARG A CA 1
ATOM 1687 C C . ARG A 1 207 ? -19.336 13.005 -1.530 1.00 90.06 207 ARG A C 1
ATOM 1689 O O . ARG A 1 207 ? -20.517 12.690 -1.419 1.00 90.06 207 ARG A O 1
ATOM 1696 N N . THR A 1 208 ? -18.346 12.231 -1.073 1.00 89.69 208 THR A N 1
ATOM 1697 C CA . THR A 1 208 ? -18.615 10.978 -0.343 1.00 89.69 208 THR A CA 1
ATOM 1698 C C . THR A 1 208 ? -19.245 11.230 1.024 1.00 89.69 208 THR A C 1
ATOM 1700 O O . THR A 1 208 ? -20.113 10.469 1.436 1.00 89.69 208 THR A O 1
ATOM 1703 N N . TRP A 1 209 ? -18.877 12.325 1.695 1.00 92.25 209 TRP A N 1
ATOM 1704 C CA . TRP A 1 209 ? -19.510 12.740 2.944 1.00 92.25 209 TRP A CA 1
ATOM 1705 C C . TRP A 1 209 ? -20.982 13.096 2.732 1.00 92.25 209 TRP A C 1
ATOM 1707 O O . TRP A 1 209 ? -21.845 12.580 3.435 1.00 92.25 209 TRP A O 1
ATOM 1717 N N . ASN A 1 210 ? -21.286 13.888 1.701 1.00 93.94 210 ASN A N 1
ATOM 1718 C CA . ASN A 1 210 ? -22.660 14.235 1.346 1.00 93.94 210 ASN A CA 1
ATOM 1719 C C . ASN A 1 210 ? -23.484 12.999 0.956 1.00 93.94 210 ASN A C 1
ATOM 1721 O O . ASN A 1 210 ? -24.660 12.915 1.295 1.00 93.94 210 ASN A O 1
ATOM 1725 N N . GLN A 1 211 ? -22.888 12.012 0.278 1.00 91.62 211 GLN A N 1
ATOM 1726 C CA . GLN A 1 211 ? -23.556 10.733 -0.008 1.00 91.62 211 GLN A CA 1
ATOM 1727 C C . GLN A 1 211 ? -23.925 9.987 1.278 1.00 91.62 211 GLN A C 1
ATOM 1729 O O . GLN A 1 211 ? -25.064 9.545 1.420 1.00 91.62 211 GLN A O 1
ATOM 1734 N N . PHE A 1 212 ? -23.003 9.913 2.237 1.00 93.94 212 PHE A N 1
ATOM 1735 C CA . PHE A 1 212 ? -23.273 9.303 3.534 1.00 93.94 212 PHE A CA 1
ATOM 1736 C C . PHE A 1 212 ? -24.374 10.049 4.302 1.00 93.94 212 PHE A C 1
ATOM 1738 O O . PHE A 1 212 ? -25.342 9.428 4.728 1.00 93.94 212 PHE A O 1
ATOM 1745 N N . THR A 1 213 ? -24.297 11.376 4.426 1.00 96.75 213 THR A N 1
ATOM 1746 C CA . THR A 1 213 ? -25.275 12.147 5.217 1.00 96.75 213 THR A CA 1
ATOM 1747 C C . THR A 1 213 ? -26.668 12.193 4.592 1.00 96.75 213 THR A C 1
ATOM 1749 O O . THR A 1 213 ? -27.653 12.281 5.319 1.00 96.75 213 THR A O 1
ATOM 1752 N N . THR A 1 214 ? -26.774 12.115 3.262 1.00 96.44 214 THR A N 1
ATOM 1753 C CA . THR A 1 214 ? -28.070 12.184 2.563 1.00 96.44 214 THR A CA 1
ATOM 1754 C C . THR A 1 214 ? -28.707 10.821 2.315 1.00 96.44 214 THR A C 1
ATOM 1756 O O . THR A 1 214 ? -29.932 10.723 2.304 1.00 96.44 214 THR A O 1
ATOM 1759 N N . ARG A 1 215 ? -27.907 9.771 2.096 1.00 95.38 215 ARG A N 1
ATOM 1760 C CA . ARG A 1 215 ? -28.398 8.439 1.689 1.00 95.38 215 ARG A CA 1
ATOM 1761 C C . ARG A 1 215 ? -28.047 7.323 2.662 1.00 95.38 215 ARG A C 1
ATOM 1763 O O . ARG A 1 215 ? -28.463 6.191 2.444 1.00 95.38 215 ARG A O 1
ATOM 1770 N N . ASN A 1 216 ? -27.276 7.620 3.707 1.00 93.88 216 ASN A N 1
ATOM 1771 C CA . ASN A 1 216 ? -26.718 6.628 4.624 1.00 93.88 216 ASN A CA 1
ATOM 1772 C C . ASN A 1 216 ? -25.849 5.567 3.909 1.00 93.88 216 ASN A C 1
ATOM 1774 O O . ASN A 1 216 ? -25.735 4.424 4.350 1.00 93.88 216 ASN A O 1
ATOM 1778 N N . GLU A 1 217 ? -25.230 5.938 2.781 1.00 92.25 217 GLU A N 1
ATOM 1779 C CA . GLU A 1 217 ? -24.313 5.078 2.025 1.00 92.25 217 GLU A CA 1
ATOM 1780 C C . GLU A 1 217 ? -22.912 5.131 2.655 1.00 92.25 217 GLU A C 1
ATOM 1782 O O . GLU A 1 217 ? -22.140 6.056 2.405 1.00 92.25 217 GLU A O 1
ATOM 1787 N N . LEU A 1 218 ? -22.572 4.138 3.487 1.00 91.88 218 LEU A N 1
ATOM 1788 C CA . LEU A 1 218 ? -21.261 4.068 4.152 1.00 91.88 218 LEU A CA 1
ATOM 1789 C C . LEU A 1 218 ? -20.124 3.661 3.199 1.00 91.88 218 LEU A C 1
ATOM 1791 O O . LEU A 1 218 ? -18.982 4.086 3.369 1.00 91.88 218 LEU A O 1
ATOM 1795 N N . PHE A 1 219 ? -20.430 2.837 2.194 1.00 92.31 219 PHE A N 1
ATOM 1796 C CA . PHE A 1 219 ? -19.441 2.298 1.265 1.00 92.31 219 PHE A CA 1
ATOM 1797 C C . PHE A 1 219 ? -19.725 2.739 -0.157 1.00 92.31 219 PHE A C 1
ATOM 1799 O O . PHE A 1 219 ? -20.844 2.651 -0.656 1.00 92.31 219 PHE A O 1
ATOM 1806 N N . VAL A 1 220 ? -18.658 3.153 -0.828 1.00 88.50 220 VAL A N 1
ATOM 1807 C CA . VAL A 1 220 ? -18.690 3.570 -2.220 1.00 88.50 220 VAL A CA 1
ATOM 1808 C C . VAL A 1 220 ? -17.758 2.666 -3.006 1.00 88.50 220 VAL A C 1
ATOM 1810 O O . VAL A 1 220 ? -16.546 2.674 -2.790 1.00 88.50 220 VAL A O 1
ATOM 1813 N N . GLU A 1 221 ? -18.325 1.899 -3.933 1.00 85.69 221 GLU A N 1
ATOM 1814 C CA . GLU A 1 221 ? -17.534 1.081 -4.846 1.00 85.69 221 GLU A CA 1
ATOM 1815 C C . GLU A 1 221 ? -16.695 1.979 -5.771 1.00 85.69 221 GLU A C 1
ATOM 1817 O O . GLU A 1 221 ? -17.194 2.952 -6.352 1.00 85.69 221 GLU A O 1
ATOM 1822 N N . ARG A 1 222 ? -15.404 1.654 -5.874 1.00 80.31 222 ARG A N 1
ATOM 1823 C CA . ARG A 1 222 ? -14.418 2.344 -6.716 1.00 80.31 222 ARG A CA 1
ATOM 1824 C C . ARG A 1 222 ? -14.253 1.627 -8.066 1.00 80.31 222 ARG A C 1
ATOM 1826 O O . ARG A 1 222 ? -14.976 0.689 -8.395 1.00 80.31 222 ARG A O 1
ATOM 1833 N N . HIS A 1 223 ? -13.327 2.109 -8.882 1.00 66.56 223 HIS A N 1
ATOM 1834 C CA . HIS A 1 223 ? -13.054 1.669 -10.242 1.00 66.56 223 HIS A CA 1
ATOM 1835 C C . HIS A 1 223 ? -12.848 0.137 -10.314 1.00 66.56 223 HIS A C 1
ATOM 1837 O O . HIS A 1 223 ? -12.229 -0.432 -9.414 1.00 66.56 223 HIS A O 1
ATOM 1843 N N . PRO A 1 224 ? -13.328 -0.548 -11.380 1.00 60.31 224 PRO A N 1
ATOM 1844 C CA . PRO A 1 224 ? -13.619 -0.028 -12.728 1.00 60.31 224 PRO A CA 1
ATOM 1845 C C . PRO A 1 224 ? -14.923 0.700 -12.967 1.00 60.31 224 PRO A C 1
ATOM 1847 O O . PRO A 1 224 ? -15.084 1.318 -14.014 1.00 60.31 224 PRO A O 1
ATOM 1850 N N . LYS A 1 225 ? -15.840 0.697 -12.008 1.00 62.97 225 LYS A N 1
ATOM 1851 C CA . LYS A 1 225 ? -17.196 1.185 -12.262 1.00 62.97 225 LYS A CA 1
ATOM 1852 C C . LYS A 1 225 ? -17.334 2.713 -12.309 1.00 62.97 225 LYS A C 1
ATOM 1854 O O . LYS A 1 225 ? -18.402 3.200 -12.666 1.00 62.97 225 LYS A O 1
ATOM 1859 N N . ARG A 1 226 ? -16.290 3.486 -11.976 1.00 64.94 226 ARG A N 1
ATOM 1860 C CA . ARG A 1 226 ? -16.308 4.959 -12.023 1.00 64.94 226 ARG A CA 1
ATOM 1861 C C . ARG A 1 226 ? -15.137 5.502 -12.846 1.00 64.94 226 ARG A C 1
ATOM 1863 O O . ARG A 1 226 ? -13.981 5.191 -12.583 1.00 64.94 226 ARG A O 1
ATOM 1870 N N . LEU A 1 227 ? -15.457 6.355 -13.825 1.00 55.94 227 LEU A N 1
ATOM 1871 C CA . LEU A 1 227 ? -14.499 7.012 -14.732 1.00 55.94 227 LEU A CA 1
ATOM 1872 C C . LEU A 1 227 ? -13.537 7.975 -14.013 1.00 55.94 227 LEU A C 1
ATOM 1874 O O . LEU A 1 227 ? -12.427 8.204 -14.484 1.00 55.94 227 LEU A O 1
ATOM 1878 N N . PHE A 1 228 ? -13.949 8.521 -12.867 1.00 61.59 228 PHE A N 1
ATOM 1879 C CA . PHE A 1 228 ? -13.172 9.476 -12.078 1.00 61.59 228 PHE A CA 1
ATOM 1880 C C . PHE A 1 228 ? -13.034 8.978 -10.643 1.00 61.59 228 PHE A C 1
ATOM 1882 O O . PHE A 1 228 ? -13.874 9.282 -9.790 1.00 61.59 228 PHE A O 1
ATOM 1889 N N . ASP A 1 229 ? -11.968 8.221 -10.384 1.00 68.06 229 ASP A N 1
ATOM 1890 C CA . ASP A 1 229 ? -11.629 7.769 -9.039 1.00 68.06 229 ASP A CA 1
ATOM 1891 C C . ASP A 1 229 ? -10.277 8.278 -8.557 1.00 68.06 229 ASP A C 1
ATOM 1893 O O . ASP A 1 229 ? -9.268 8.253 -9.265 1.00 68.06 229 ASP A O 1
ATOM 1897 N N . PHE A 1 230 ? -10.288 8.731 -7.304 1.00 78.62 230 PHE A N 1
ATOM 1898 C CA . PHE A 1 230 ? -9.122 9.214 -6.585 1.00 78.62 230 PHE A CA 1
ATOM 1899 C C . PHE A 1 230 ? -8.629 8.116 -5.655 1.00 78.62 230 PHE A C 1
ATOM 1901 O O . PHE A 1 230 ? -9.148 7.910 -4.555 1.00 78.62 230 PHE A O 1
ATOM 1908 N N . TRP A 1 231 ? -7.619 7.407 -6.135 1.00 80.56 231 TRP A N 1
ATOM 1909 C CA . TRP A 1 231 ? -6.903 6.405 -5.367 1.00 80.56 231 TRP A CA 1
ATOM 1910 C C . TRP A 1 231 ? -5.876 7.084 -4.471 1.00 80.56 231 TRP A C 1
ATOM 1912 O O . TRP A 1 231 ? -5.238 8.063 -4.863 1.00 80.56 231 TRP A O 1
ATOM 1922 N N . SER A 1 232 ? -5.713 6.555 -3.269 1.00 87.56 232 SER A N 1
ATOM 1923 C CA . SER A 1 232 ? -4.676 6.987 -2.344 1.00 87.56 232 SER A CA 1
ATOM 1924 C C . SER A 1 232 ? -4.223 5.802 -1.513 1.00 87.56 232 SER A C 1
ATOM 1926 O O . SER A 1 232 ? -5.021 4.941 -1.144 1.00 87.56 232 SER A O 1
ATOM 1928 N N . THR A 1 233 ? -2.929 5.778 -1.232 1.00 91.31 233 THR A N 1
ATOM 1929 C CA . THR A 1 233 ? -2.281 4.780 -0.392 1.00 91.31 233 THR A CA 1
ATOM 1930 C C . THR A 1 233 ? -2.071 5.260 1.043 1.00 91.31 233 THR A C 1
ATOM 1932 O O . THR A 1 233 ? -1.562 4.491 1.852 1.00 91.31 233 THR A O 1
ATOM 1935 N N . CYS A 1 234 ? -2.525 6.473 1.389 1.00 94.00 234 CYS A N 1
ATOM 1936 C CA . CYS A 1 234 ? -2.288 7.065 2.705 1.00 94.00 234 CYS A CA 1
ATOM 1937 C C . CYS A 1 234 ? -2.823 6.186 3.840 1.00 94.00 234 CYS A C 1
ATOM 1939 O O . CYS A 1 234 ? -2.121 5.973 4.820 1.00 94.00 234 CYS A O 1
ATOM 1941 N N . ALA A 1 235 ? -4.049 5.667 3.722 1.00 95.88 235 ALA A N 1
ATOM 1942 C CA . ALA A 1 235 ? -4.623 4.763 4.714 1.00 95.88 235 ALA A CA 1
ATOM 1943 C C . ALA A 1 235 ? -5.683 3.851 4.096 1.00 95.88 235 ALA A C 1
ATOM 1945 O O . ALA A 1 235 ? -6.599 4.318 3.408 1.00 95.88 235 ALA A O 1
ATOM 1946 N N . TYR A 1 236 ? -5.588 2.555 4.375 1.00 97.19 236 TYR A N 1
ATOM 1947 C CA . TYR A 1 236 ? -6.586 1.576 3.963 1.00 97.19 236 TYR A CA 1
ATOM 1948 C C . TYR A 1 236 ? -6.591 0.337 4.866 1.00 97.19 236 TYR A C 1
ATOM 1950 O O . TYR A 1 236 ? -5.571 -0.040 5.442 1.00 97.19 236 TYR A O 1
ATOM 1958 N N . LEU A 1 237 ? -7.756 -0.300 4.976 1.00 97.94 237 LEU A N 1
ATOM 1959 C CA . LEU A 1 237 ? -7.927 -1.614 5.593 1.00 97.94 237 LEU A CA 1
ATOM 1960 C C . LEU A 1 237 ? -7.857 -2.683 4.499 1.00 97.94 237 LEU A C 1
ATOM 1962 O O . LEU A 1 237 ? -8.459 -2.511 3.438 1.00 97.94 237 LEU A O 1
ATOM 1966 N N . ILE A 1 238 ? -7.175 -3.793 4.762 1.00 98.38 238 ILE A N 1
ATOM 1967 C CA . ILE A 1 238 ? -7.159 -4.969 3.889 1.00 98.38 238 ILE A CA 1
ATOM 1968 C C . ILE A 1 238 ? -7.796 -6.174 4.576 1.00 98.38 238 ILE A C 1
ATOM 1970 O O . ILE A 1 238 ? -7.620 -6.375 5.780 1.00 98.38 238 ILE A O 1
ATOM 1974 N N . ASP A 1 239 ? -8.471 -7.008 3.792 1.00 98.25 239 ASP A N 1
ATOM 1975 C CA . ASP A 1 239 ? -8.777 -8.391 4.154 1.00 98.25 239 ASP A CA 1
ATOM 1976 C C . ASP A 1 239 ? -7.597 -9.283 3.744 1.00 98.25 239 ASP A C 1
ATOM 1978 O O . ASP A 1 239 ? -7.224 -9.354 2.569 1.00 98.25 239 ASP A O 1
ATOM 1982 N N . ARG A 1 240 ? -6.981 -9.956 4.724 1.00 98.31 240 ARG A N 1
ATOM 1983 C CA . ARG A 1 240 ? -5.798 -10.800 4.500 1.00 98.31 240 ARG A CA 1
ATOM 1984 C C . ARG A 1 240 ? -6.068 -11.968 3.569 1.00 98.31 240 ARG A C 1
ATOM 1986 O O . ARG A 1 240 ? -5.195 -12.316 2.780 1.00 98.31 240 ARG A O 1
ATOM 1993 N N . GLU A 1 241 ? -7.231 -12.594 3.690 1.00 97.62 241 GLU A N 1
ATOM 1994 C CA . GLU A 1 241 ? -7.584 -13.765 2.893 1.00 97.62 241 GLU A CA 1
ATOM 1995 C C . GLU A 1 241 ? -7.875 -13.355 1.455 1.00 97.62 241 GLU A C 1
ATOM 1997 O O . GLU A 1 241 ? -7.325 -13.947 0.529 1.00 97.62 241 GLU A O 1
ATOM 2002 N N . ALA A 1 242 ? -8.664 -12.294 1.271 1.00 97.38 242 ALA A N 1
ATOM 2003 C CA . ALA A 1 242 ? -9.007 -11.802 -0.060 1.00 97.38 242 ALA A CA 1
ATOM 2004 C C . ALA A 1 242 ? -7.778 -11.260 -0.813 1.00 97.38 242 ALA A C 1
ATOM 2006 O O . ALA A 1 242 ? -7.657 -11.451 -2.023 1.00 97.38 242 ALA A O 1
ATOM 2007 N N . MET A 1 243 ? -6.841 -10.612 -0.108 1.00 97.19 243 MET A N 1
ATOM 2008 C CA . MET A 1 243 ? -5.651 -10.013 -0.723 1.00 97.19 243 MET A CA 1
ATOM 2009 C C . MET A 1 243 ? -4.464 -10.967 -0.885 1.00 97.19 243 MET A C 1
ATOM 2011 O O . MET A 1 243 ? -3.560 -10.655 -1.661 1.00 97.19 243 MET A O 1
ATOM 2015 N N . ARG A 1 244 ? -4.447 -12.124 -0.209 1.00 97.88 244 ARG A N 1
ATOM 2016 C CA . ARG A 1 244 ? -3.370 -13.124 -0.333 1.00 97.88 244 ARG A CA 1
ATOM 2017 C C . ARG A 1 244 ? -3.071 -13.520 -1.785 1.00 97.88 244 ARG A C 1
ATOM 2019 O O . ARG A 1 244 ? -1.940 -13.287 -2.205 1.00 97.88 244 ARG A O 1
ATOM 2026 N N . PRO A 1 245 ? -4.033 -14.021 -2.588 1.00 96.56 245 PRO A N 1
ATOM 2027 C CA . PRO A 1 245 ? -3.741 -14.427 -3.964 1.00 96.56 245 PRO A CA 1
ATOM 2028 C C . PRO A 1 245 ? -3.265 -13.261 -4.841 1.00 96.56 245 PRO A C 1
ATOM 2030 O O . PRO A 1 245 ? -2.453 -13.457 -5.742 1.00 96.56 245 PRO A O 1
ATOM 2033 N N . VAL A 1 246 ? -3.732 -12.036 -4.565 1.00 94.50 246 VAL A N 1
ATOM 2034 C CA . VAL A 1 246 ? -3.278 -10.835 -5.278 1.00 94.50 246 VAL A CA 1
ATOM 2035 C C . VAL A 1 246 ? -1.806 -10.572 -4.981 1.00 94.50 246 VAL A C 1
ATOM 2037 O O . VAL A 1 246 ? -1.022 -10.390 -5.909 1.00 94.50 246 VAL A O 1
ATOM 2040 N N . ILE A 1 247 ? -1.420 -10.578 -3.702 1.00 96.88 247 ILE A N 1
ATOM 2041 C CA . ILE A 1 247 ? -0.037 -10.339 -3.285 1.00 96.88 247 ILE A CA 1
ATOM 2042 C C . ILE A 1 247 ? 0.901 -11.440 -3.767 1.00 96.88 247 ILE A C 1
ATOM 2044 O O . ILE A 1 247 ? 1.961 -11.112 -4.295 1.00 96.88 247 ILE A O 1
ATOM 2048 N N . ASP A 1 248 ? 0.496 -12.704 -3.692 1.00 96.31 248 ASP A N 1
ATOM 2049 C CA . ASP A 1 248 ? 1.312 -13.830 -4.164 1.00 96.31 248 ASP A CA 1
ATOM 2050 C C . ASP A 1 248 ? 1.592 -13.756 -5.671 1.00 96.31 248 ASP A C 1
ATOM 2052 O O . ASP A 1 248 ? 2.662 -14.156 -6.138 1.00 96.31 248 ASP A O 1
ATOM 2056 N N . ALA A 1 249 ? 0.661 -13.186 -6.442 1.00 94.94 249 ALA A N 1
ATOM 2057 C CA . ALA A 1 249 ? 0.839 -12.971 -7.871 1.00 94.94 249 ALA A CA 1
ATOM 2058 C C . ALA A 1 249 ? 1.811 -11.822 -8.196 1.00 94.94 249 ALA A C 1
ATOM 2060 O O . ALA A 1 249 ? 2.439 -11.849 -9.260 1.00 94.94 249 ALA A O 1
ATOM 2061 N N . VAL A 1 250 ? 1.938 -10.812 -7.322 1.00 95.56 250 VAL A N 1
ATOM 2062 C CA . VAL A 1 250 ? 2.697 -9.582 -7.623 1.00 95.56 250 VAL A CA 1
ATOM 2063 C C . VAL A 1 250 ? 3.974 -9.382 -6.818 1.00 95.56 250 VAL A C 1
ATOM 2065 O O . VAL A 1 250 ? 4.787 -8.527 -7.180 1.00 95.56 250 VAL A O 1
ATOM 2068 N N . LEU A 1 251 ? 4.172 -10.143 -5.747 1.00 96.44 251 LEU A N 1
ATOM 2069 C CA . LEU A 1 251 ? 5.319 -10.012 -4.864 1.00 96.44 251 LEU A CA 1
ATOM 2070 C C . LEU A 1 251 ? 5.770 -11.374 -4.351 1.00 96.44 251 LEU A C 1
ATOM 2072 O O . LEU A 1 251 ? 5.015 -12.108 -3.724 1.00 96.44 251 LEU A O 1
ATOM 2076 N N . ARG A 1 252 ? 7.051 -11.679 -4.549 1.00 95.75 252 ARG A N 1
ATOM 2077 C CA . ARG A 1 252 ? 7.688 -12.859 -3.957 1.00 95.75 252 ARG A CA 1
ATOM 2078 C C . ARG A 1 252 ? 9.146 -12.589 -3.626 1.00 95.75 252 ARG A C 1
ATOM 2080 O O . ARG A 1 252 ? 9.733 -11.621 -4.107 1.00 95.75 252 ARG A O 1
ATOM 2087 N N . LYS A 1 253 ? 9.742 -13.467 -2.823 1.00 94.75 253 LYS A N 1
ATOM 2088 C CA . LYS A 1 253 ? 11.195 -13.500 -2.642 1.00 94.75 253 LYS A CA 1
ATOM 2089 C C . LYS A 1 253 ? 11.823 -14.446 -3.659 1.00 94.75 253 LYS A C 1
ATOM 2091 O O . LYS A 1 253 ? 11.355 -15.570 -3.807 1.00 94.75 253 LYS A O 1
ATOM 2096 N N . HIS A 1 254 ? 12.884 -14.006 -4.326 1.00 93.81 254 HIS A N 1
ATOM 2097 C CA . HIS A 1 254 ? 13.661 -14.822 -5.258 1.00 93.81 254 HIS A CA 1
ATOM 2098 C C . HIS A 1 254 ? 15.151 -14.556 -5.036 1.00 93.81 254 HIS A C 1
ATOM 2100 O O . HIS A 1 254 ? 15.572 -13.405 -5.081 1.00 93.81 254 HIS A O 1
ATOM 2106 N N . ASN A 1 255 ? 15.939 -15.590 -4.726 1.00 91.62 255 ASN A N 1
ATOM 2107 C CA . ASN A 1 255 ? 17.381 -15.474 -4.454 1.00 91.62 255 ASN A CA 1
ATOM 2108 C C . ASN A 1 255 ? 17.760 -14.439 -3.370 1.00 91.62 255 ASN A C 1
ATOM 2110 O O . ASN A 1 255 ? 18.840 -13.856 -3.401 1.00 91.62 255 ASN A O 1
ATOM 2114 N N . GLY A 1 256 ? 16.868 -14.200 -2.401 1.00 90.38 256 GLY A N 1
ATOM 2115 C CA . GLY A 1 256 ? 17.041 -13.186 -1.349 1.00 90.38 256 GLY A CA 1
ATOM 2116 C C . GLY A 1 256 ? 16.552 -11.780 -1.721 1.00 90.38 256 GLY A C 1
ATOM 2117 O O . GLY A 1 256 ? 16.467 -10.922 -0.848 1.00 90.38 256 GLY A O 1
ATOM 2118 N N . TRP A 1 257 ? 16.150 -11.561 -2.972 1.00 93.81 257 TRP A N 1
ATOM 2119 C CA . TRP A 1 257 ? 15.612 -10.298 -3.471 1.00 93.81 257 TRP A CA 1
ATOM 2120 C C . TRP A 1 257 ? 14.095 -10.252 -3.359 1.00 93.81 257 TRP A C 1
ATOM 2122 O O . TRP A 1 257 ? 13.420 -11.271 -3.525 1.00 93.81 257 TRP A O 1
ATOM 2132 N N . TRP A 1 258 ? 13.542 -9.056 -3.172 1.00 96.25 258 TRP A N 1
ATOM 2133 C CA . TRP A 1 258 ? 12.123 -8.830 -3.437 1.00 96.25 258 TRP A CA 1
ATOM 2134 C C . TRP A 1 258 ? 11.887 -8.663 -4.936 1.00 96.25 258 TRP A C 1
ATOM 2136 O O . TRP A 1 258 ? 12.428 -7.757 -5.566 1.00 96.25 258 TRP A O 1
ATOM 2146 N N . GLN A 1 259 ? 11.066 -9.540 -5.500 1.00 96.62 259 GLN A N 1
ATOM 2147 C CA . GLN A 1 259 ? 10.626 -9.477 -6.884 1.00 96.62 259 GLN A CA 1
ATOM 2148 C C . GLN A 1 259 ? 9.241 -8.841 -6.949 1.00 96.62 259 GLN A C 1
ATOM 2150 O O . GLN A 1 259 ? 8.293 -9.388 -6.385 1.00 96.62 259 GLN A O 1
ATOM 2155 N N . PHE A 1 260 ? 9.112 -7.747 -7.698 1.00 96.62 260 PHE A N 1
ATOM 2156 C CA . PHE A 1 260 ? 7.836 -7.071 -7.925 1.00 96.62 260 PHE A CA 1
ATOM 2157 C C . PHE A 1 260 ? 7.300 -7.299 -9.341 1.00 96.62 260 PHE A C 1
ATOM 2159 O O . PHE A 1 260 ? 8.058 -7.336 -10.318 1.00 96.62 260 PHE A O 1
ATOM 2166 N N . LYS A 1 261 ? 5.975 -7.390 -9.462 1.00 94.69 261 LYS A N 1
ATOM 2167 C CA . LYS A 1 261 ? 5.231 -7.268 -10.721 1.00 94.69 261 LYS A CA 1
ATOM 2168 C C . LYS A 1 261 ? 4.255 -6.101 -10.611 1.00 94.69 261 LYS A C 1
ATOM 2170 O O . LYS A 1 261 ? 3.164 -6.234 -10.067 1.00 94.69 261 LYS A O 1
ATOM 2175 N N . VAL A 1 262 ? 4.644 -4.943 -11.136 1.00 88.94 262 VAL A N 1
ATOM 2176 C CA . VAL A 1 262 ? 3.824 -3.723 -11.113 1.00 88.94 262 VAL A CA 1
ATOM 2177 C C . VAL A 1 262 ? 3.041 -3.631 -12.420 1.00 88.94 262 VAL A C 1
ATOM 2179 O O . VAL A 1 262 ? 3.308 -2.830 -13.317 1.00 88.94 262 VAL A O 1
ATOM 2182 N N . VAL A 1 263 ? 2.056 -4.510 -12.546 1.00 77.06 263 VAL A N 1
ATOM 2183 C CA . VAL A 1 263 ? 1.143 -4.534 -13.689 1.00 77.06 263 VAL A CA 1
ATOM 2184 C C . VAL A 1 263 ? -0.009 -3.594 -13.351 1.00 77.06 263 VAL A C 1
ATOM 2186 O O . VAL A 1 263 ? -1.030 -3.997 -12.802 1.00 77.06 263 VAL A O 1
ATOM 2189 N N . ALA A 1 264 ? 0.194 -2.298 -13.584 1.00 64.56 264 ALA A N 1
ATOM 2190 C CA . ALA A 1 264 ? -0.850 -1.312 -13.360 1.00 64.56 264 ALA A CA 1
ATOM 2191 C C . ALA A 1 264 ? -1.993 -1.546 -14.360 1.00 64.56 264 ALA A C 1
ATOM 2193 O O . ALA A 1 264 ? -1.935 -1.084 -15.499 1.00 64.56 264 ALA A O 1
ATOM 2194 N N . GLY A 1 265 ? -3.056 -2.224 -13.923 1.00 57.94 265 GLY A N 1
ATOM 2195 C CA . GLY A 1 265 ? -4.368 -2.009 -14.517 1.00 57.94 265 GLY A CA 1
ATOM 2196 C C . GLY A 1 265 ? -4.671 -0.522 -14.381 1.00 57.94 265 GLY A C 1
ATOM 2197 O O . GLY A 1 265 ? -4.408 0.076 -13.338 1.00 57.94 265 GLY A O 1
ATOM 2198 N N . ILE A 1 266 ? -5.154 0.133 -15.427 1.00 48.38 266 ILE A N 1
ATOM 2199 C CA . ILE A 1 266 ? -6.545 0.567 -15.516 1.00 48.38 266 ILE A CA 1
ATOM 2200 C C . ILE A 1 266 ? -6.687 1.385 -16.823 1.00 48.38 266 ILE A C 1
ATOM 2202 O O . ILE A 1 266 ? -5.879 2.280 -17.072 1.00 48.38 266 ILE A O 1
ATOM 2206 N N . THR A 1 267 ? -7.705 1.014 -17.621 1.00 44.38 267 THR A N 1
ATOM 2207 C CA . THR A 1 267 ? -8.222 1.579 -18.900 1.00 44.38 267 THR A CA 1
ATOM 2208 C C . THR A 1 267 ? -7.450 1.379 -20.219 1.00 44.38 267 THR A C 1
ATOM 2210 O O . THR A 1 267 ? -7.452 2.258 -21.079 1.00 44.38 267 THR A O 1
ATOM 2213 N N . SER A 1 268 ? -6.839 0.218 -20.452 1.00 44.50 268 SER A N 1
ATOM 2214 C CA . SER A 1 268 ? -6.519 -0.273 -21.810 1.00 44.50 268 SER A CA 1
ATOM 2215 C C . SER A 1 268 ? -6.272 -1.794 -21.754 1.00 44.50 268 SER A C 1
ATOM 2217 O O . SER A 1 268 ? -6.134 -2.291 -20.637 1.00 44.50 268 SER A O 1
ATOM 2219 N N . PRO A 1 269 ? -6.273 -2.555 -22.871 1.00 42.66 269 PRO A N 1
ATOM 2220 C CA . PRO A 1 269 ? -6.502 -4.019 -22.953 1.00 42.66 269 PRO A CA 1
ATOM 2221 C C . PRO A 1 269 ? -5.524 -4.941 -22.192 1.00 42.66 269 PRO A C 1
ATOM 2223 O O . PRO A 1 269 ? -5.581 -6.157 -22.331 1.00 42.66 269 PRO A O 1
ATOM 2226 N N . CYS A 1 270 ? -4.654 -4.386 -21.358 1.00 41.81 270 CYS A N 1
ATOM 2227 C CA . CYS A 1 270 ? -3.627 -5.061 -20.580 1.00 41.81 270 CYS A CA 1
ATOM 2228 C C . CYS A 1 270 ? -4.129 -5.662 -19.254 1.00 41.81 270 CYS A C 1
ATOM 2230 O O . CYS A 1 270 ? -3.309 -6.062 -18.430 1.00 41.81 270 CYS A O 1
ATOM 2232 N N . VAL A 1 271 ? -5.445 -5.722 -19.010 1.00 46.72 271 VAL A N 1
ATOM 2233 C CA . VAL A 1 271 ? -5.985 -6.565 -17.932 1.00 46.72 271 VAL A CA 1
ATOM 2234 C C . VAL A 1 271 ? -5.829 -8.016 -18.393 1.00 46.72 271 VAL A C 1
ATOM 2236 O O . VAL A 1 271 ? -6.415 -8.365 -19.422 1.00 46.72 271 VAL A O 1
ATOM 2239 N N . PRO A 1 272 ? -5.059 -8.871 -17.692 1.00 41.00 272 PRO A N 1
ATOM 2240 C CA . PRO A 1 272 ? -4.988 -10.284 -18.031 1.00 41.00 272 PRO A CA 1
ATOM 2241 C C . PRO A 1 272 ? -6.406 -10.855 -18.035 1.00 41.00 272 PRO A C 1
ATOM 2243 O O . PRO A 1 272 ? -7.110 -10.781 -17.026 1.00 41.00 272 PRO A O 1
ATOM 2246 N N . ARG A 1 273 ? -6.857 -11.388 -19.175 1.00 39.66 273 ARG A N 1
ATOM 2247 C CA . ARG A 1 273 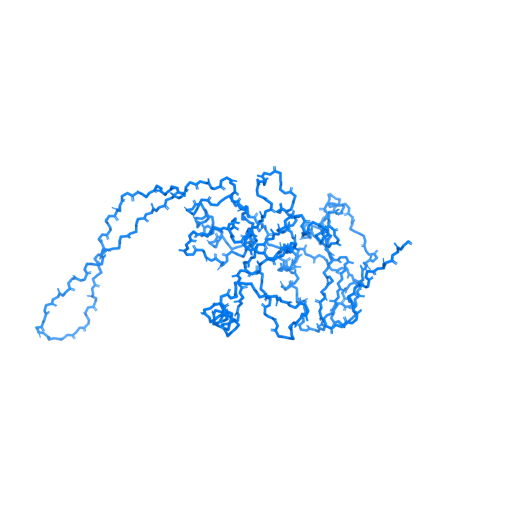? -8.095 -12.167 -19.204 1.00 39.66 273 ARG A CA 1
ATOM 2248 C C . ARG A 1 273 ? -7.834 -13.402 -18.354 1.00 39.66 273 ARG A C 1
ATOM 2250 O O . ARG A 1 273 ? -6.904 -14.147 -18.649 1.00 39.66 273 ARG A O 1
ATOM 2257 N N . VAL A 1 274 ? -8.620 -13.592 -17.296 1.00 38.47 274 VAL A N 1
ATOM 2258 C CA . VAL A 1 274 ? -8.631 -14.854 -16.553 1.00 38.47 274 VAL A CA 1
ATOM 2259 C C . VAL A 1 274 ? -8.970 -15.934 -17.577 1.00 38.47 274 VAL A C 1
ATOM 2261 O O . VAL A 1 274 ? -10.059 -15.920 -18.150 1.00 38.47 274 VAL A O 1
ATOM 2264 N N . SER A 1 275 ? -8.013 -16.803 -17.899 1.00 35.62 275 SER A N 1
ATOM 2265 C CA . SER A 1 275 ? -8.285 -17.949 -18.754 1.00 35.62 275 SER A CA 1
ATOM 2266 C C . SER A 1 275 ? -9.156 -18.899 -17.947 1.00 35.62 275 SER A C 1
ATOM 2268 O O . SER A 1 275 ? -8.649 -19.612 -17.081 1.00 35.62 275 SER A O 1
ATOM 2270 N N . ASN A 1 276 ? -10.463 -18.894 -18.211 1.00 35.19 276 ASN A N 1
ATOM 2271 C CA . ASN A 1 276 ? -11.334 -19.987 -17.803 1.00 35.19 276 ASN A CA 1
ATOM 2272 C C . ASN A 1 276 ? -10.828 -21.236 -18.523 1.00 35.19 276 ASN A C 1
ATOM 2274 O O . ASN A 1 276 ? -11.167 -21.484 -19.676 1.00 35.19 276 ASN A O 1
ATOM 2278 N N . THR A 1 277 ? -9.939 -21.960 -17.858 1.00 38.09 277 THR A N 1
ATOM 2279 C CA . THR A 1 277 ? -9.540 -23.303 -18.251 1.00 38.09 277 THR A CA 1
ATOM 2280 C C . THR A 1 277 ? -10.408 -24.228 -17.418 1.00 38.09 277 THR A C 1
ATOM 2282 O O . THR A 1 277 ? -10.184 -24.399 -16.222 1.00 38.09 277 THR A O 1
ATOM 2285 N N . THR A 1 278 ? -11.497 -24.663 -18.051 1.00 39.34 278 THR A N 1
ATOM 2286 C CA . THR A 1 278 ? -12.160 -25.947 -17.796 1.00 39.34 278 THR A CA 1
ATOM 2287 C C . THR A 1 278 ? -11.192 -27.092 -18.021 1.00 39.34 278 THR A C 1
ATOM 2289 O O . THR A 1 278 ? -10.420 -26.979 -19.003 1.00 39.34 278 THR A O 1
#

pLDDT: mean 82.75, std 18.8, range [35.19, 98.62]

Secondary structure (DSSP, 8-state):
--EEEPPP---EE-------S-----------EE-----EEEPP-TTSPEEEEEE-TT-HHHHHHHHHHHHHHT--EEEEEPPPGGGEE--HHHHHHHTSS-EE-S-S--PPPGGG-S-TT-SEEEEEEE---TTSS-HHHHHHHHHHHHHHHHHHT-SS--SSEEEEEETT----S---HHHHHHHSPTT-SEEE---S-HHHHHHHHHHHHHH-------TTS-SS-----SEEEEEHHHHHHHHHHHEEEETTEEEEEE---SSSS-SPP-----

Sequence (278 aa):
MRAHCQSPRVRIVLTRMRTWTWFLYLCGFLAVCVVFSKKCRWEIQEDAPEVYWINMDKSRQRRASMDTLLNEIGFRHFRVRGLTPREIYIPDDIEQTWRTAWCKMNTTWEPPLHSSLNMTEYTSYTSALCGRGKKKNTPKELGCTTSHLMAMYMAIYSKTAKSRYAIIVEDDVYFPFDVNFNALAAAAPKGFGIIQLFNSNAMSMERTWNQFTTRNELFVERHPKRLFDFWSTCAYLIDREAMRPVIDAVLRKHNGWWQFKVVAGITSPCVPRVSNTT

Foldseek 3Di:
DDKDWDAFDFDFDFDDDDDDDDDDDDDPDRPGPGDRDGQIADAAPLQDAEEEEEDEPVPVVLVVVLVVQCRRLRHHYDYQHQDQLQQEAEDPVRVVQQQDQAKDQADPDDDAQPVPDPPVRYQAYEGIDGHDHNPPPPSVVVSVVVSLLVSLVCRLPPPSHNYLKHKYAYSPDHDPDHDPVVVVVVPDDPLDFKDDPDFPDPVVVVVVVCCCVPPVPPDDDDPPVDPDDGDDRHMMMGRSVSCVVVSVSAWDDDSSHIYGHHQDDDDDPSPPDPPPDD